Protein AF-0000000072274041 (afdb_homodimer)

Nearest PDB structures (foldseek):
  2fi9-assembly1_A  TM=9.476E-01  e=1.288E-12  Bartonella henselae str. Houston-1
  3cpk-assembly1_A  TM=9.064E-01  e=7.374E-12  Bordetella parapertussis 12822
  2fvt-assembly1_A  TM=8.202E-01  e=1.319E-11  Rhodopseudomonas palustris
  2k2e-assembly1_A  TM=8.841E-01  e=5.253E-10  Bordetella pertussis Tohama I
  2gm2-assembly1_A  TM=7.926E-01  e=4.616E-10  Xanthomonas campestris pv. campestris str. ATCC 33913

Structure (mmCIF, N/CA/C/O backbone):
data_AF-0000000072274041-model_v1
#
loop_
_entity.id
_entity.type
_entity.pdbx_description
1 polymer 'Mth938-like domain-containing protein'
#
loop_
_atom_site.group_PDB
_atom_site.id
_atom_site.type_symbol
_atom_site.label_atom_id
_atom_site.label_alt_id
_atom_site.label_comp_id
_atom_site.label_asym_id
_atom_site.label_entity_id
_atom_site.label_seq_id
_atom_site.pdbx_PDB_ins_code
_atom_site.Cartn_x
_atom_site.Cartn_y
_atom_site.Cartn_z
_atom_site.occupancy
_atom_site.B_iso_or_equiv
_atom_site.auth_seq_id
_atom_site.auth_comp_id
_atom_site.auth_asym_id
_atom_site.auth_atom_id
_atom_site.pdbx_PDB_model_num
ATOM 1 N N . MET A 1 1 ? -3.053 19.672 -16.266 1 18.44 1 MET A N 1
ATOM 2 C CA . MET A 1 1 ? -1.996 18.734 -16.594 1 18.44 1 MET A CA 1
ATOM 3 C C . MET A 1 1 ? -2.258 17.375 -15.953 1 18.44 1 MET A C 1
ATOM 5 O O . MET A 1 1 ? -2.576 17.297 -14.766 1 18.44 1 MET A O 1
ATOM 9 N N . GLU A 1 2 ? -2.857 16.406 -16.641 1 23.77 2 GLU A N 1
ATOM 10 C CA . GLU A 1 2 ? -3.162 15.055 -16.219 1 23.77 2 GLU A CA 1
ATOM 11 C C . GLU A 1 2 ? -1.919 14.352 -15.68 1 23.77 2 GLU A C 1
ATOM 13 O O . GLU A 1 2 ? -0.897 14.273 -16.359 1 23.77 2 GLU A O 1
ATOM 18 N N . LEU A 1 3 ? -1.635 14.656 -14.484 1 26.02 3 LEU A N 1
ATOM 19 C CA . LEU A 1 3 ? -0.424 14.062 -13.93 1 26.02 3 LEU A CA 1
ATOM 20 C C . LEU A 1 3 ? -0.32 12.594 -14.305 1 26.02 3 LEU A C 1
ATOM 22 O O . LEU A 1 3 ? -1.107 11.766 -13.836 1 26.02 3 LEU A O 1
ATOM 26 N N . LYS A 1 4 ? -0.032 12.398 -15.555 1 32.31 4 LYS A N 1
ATOM 27 C CA . LYS A 1 4 ? 0.344 11.078 -16.062 1 32.31 4 LYS A CA 1
ATOM 28 C C . LYS A 1 4 ? 1.562 10.531 -15.328 1 32.31 4 LYS A C 1
ATOM 30 O O . LYS A 1 4 ? 2.605 11.188 -15.273 1 32.31 4 LYS A O 1
ATOM 35 N N . MET A 1 5 ? 1.352 9.922 -14.133 1 31.52 5 MET A N 1
ATOM 36 C CA . MET A 1 5 ? 2.453 9.188 -13.508 1 31.52 5 MET A CA 1
ATOM 37 C C . MET A 1 5 ? 3.357 8.562 -14.562 1 31.52 5 MET A C 1
ATOM 39 O O . MET A 1 5 ? 2.914 7.719 -15.352 1 31.52 5 MET A O 1
ATOM 43 N N . GLU A 1 6 ? 4.16 9.391 -15.164 1 35.16 6 GLU A N 1
ATOM 44 C CA . GLU A 1 6 ? 5.137 8.82 -16.094 1 35.16 6 GLU A CA 1
ATOM 45 C C . GLU A 1 6 ? 5.867 7.633 -15.461 1 35.16 6 GLU A C 1
ATOM 47 O O . GLU A 1 6 ? 6.633 7.805 -14.516 1 35.16 6 GLU A O 1
ATOM 52 N N . ILE A 1 7 ? 5.203 6.637 -15.156 1 42.53 7 ILE A N 1
ATOM 53 C CA . ILE A 1 7 ? 5.938 5.434 -14.781 1 42.53 7 ILE A CA 1
ATOM 54 C C . ILE A 1 7 ? 7.094 5.207 -15.75 1 42.53 7 ILE A C 1
ATOM 56 O O . ILE A 1 7 ? 6.895 5.199 -16.969 1 42.53 7 ILE A O 1
ATOM 60 N N . PRO A 1 8 ? 8.281 5.469 -15.461 1 45.56 8 PRO A N 1
ATOM 61 C CA . PRO A 1 8 ? 9.312 5.094 -16.438 1 45.56 8 PRO A CA 1
ATOM 62 C C . PRO A 1 8 ? 8.883 3.924 -17.312 1 45.56 8 PRO A C 1
ATOM 64 O O . PRO A 1 8 ? 8.078 3.088 -16.891 1 45.56 8 PRO A O 1
ATOM 67 N N . ALA A 1 9 ? 9.109 3.889 -18.625 1 45.66 9 ALA A N 1
ATOM 68 C CA . ALA A 1 9 ? 8.828 2.967 -19.719 1 45.66 9 ALA A CA 1
ATOM 69 C C . ALA A 1 9 ? 8.852 1.52 -19.234 1 45.66 9 ALA A C 1
ATOM 71 O O . ALA A 1 9 ? 8.062 0.691 -19.688 1 45.66 9 ALA A O 1
ATOM 72 N N . SER A 1 10 ? 9.789 0.937 -18.297 1 59.94 10 SER A N 1
ATOM 73 C CA . SER A 1 10 ? 10.078 -0.492 -18.328 1 59.94 10 SER A CA 1
ATOM 74 C C . SER A 1 10 ? 9.375 -1.227 -17.188 1 59.94 10 SER A C 1
ATOM 76 O O . SER A 1 10 ? 9.234 -2.451 -17.234 1 59.94 10 SER A O 1
ATOM 78 N N . ARG A 1 11 ? 8.641 -0.453 -16.125 1 81.31 11 ARG A N 1
ATOM 79 C CA . ARG A 1 11 ? 8.086 -1.312 -15.094 1 81.31 11 ARG A CA 1
ATOM 80 C C . ARG A 1 11 ? 6.578 -1.476 -15.266 1 81.31 11 ARG A C 1
ATOM 82 O O . ARG A 1 11 ? 5.891 -0.541 -15.68 1 81.31 11 ARG A O 1
ATOM 89 N N . ARG A 1 12 ? 6.055 -2.58 -14.977 1 88.06 12 ARG A N 1
ATOM 90 C CA . ARG A 1 12 ? 4.648 -2.918 -15.156 1 88.06 12 ARG A CA 1
ATOM 91 C C . ARG A 1 12 ? 3.799 -2.322 -14.031 1 88.06 12 ARG A C 1
ATOM 93 O O . ARG A 1 12 ? 4.082 -2.539 -12.852 1 88.06 12 ARG A O 1
ATOM 100 N N . VAL A 1 13 ? 2.775 -1.509 -14.344 1 94.5 13 VAL A N 1
ATOM 101 C CA . VAL A 1 13 ? 1.857 -0.894 -13.391 1 94.5 13 VAL A CA 1
ATOM 102 C C . VAL A 1 13 ? 0.435 -1.379 -13.656 1 94.5 13 VAL A C 1
ATOM 104 O O . VAL A 1 13 ? 0.066 -1.642 -14.805 1 94.5 13 VAL A O 1
ATOM 107 N N . VAL A 1 14 ? -0.292 -1.568 -12.641 1 97.81 14 VAL A N 1
ATOM 108 C CA . VAL A 1 14 ? -1.702 -1.919 -12.781 1 97.81 14 VAL A CA 1
ATOM 109 C C . VAL A 1 14 ? -2.537 -0.651 -12.953 1 97.81 14 VAL A C 1
ATOM 111 O O . VAL A 1 14 ? -2.693 0.128 -12.008 1 97.81 14 VAL A O 1
ATOM 114 N N . GLU A 1 15 ? -3.158 -0.519 -14.078 1 96 15 GLU A N 1
ATOM 115 C CA . GLU A 1 15 ? -3.84 0.726 -14.414 1 96 15 GLU A CA 1
ATOM 116 C C . GLU A 1 15 ? -5.32 0.658 -14.062 1 96 15 GLU A C 1
ATOM 118 O O . GLU A 1 15 ? -5.953 1.687 -13.805 1 96 15 GLU A O 1
ATOM 123 N N . ALA A 1 16 ? -5.828 -0.575 -14.164 1 96.25 16 ALA A N 1
ATOM 124 C CA . ALA A 1 16 ? -7.254 -0.775 -13.914 1 96.25 16 ALA A CA 1
ATOM 125 C C . ALA A 1 16 ? -7.535 -2.201 -13.453 1 96.25 16 ALA A C 1
ATOM 127 O O . ALA A 1 16 ? -6.746 -3.111 -13.711 1 96.25 16 ALA A O 1
ATOM 128 N N . TYR A 1 17 ? -8.633 -2.34 -12.797 1 97.62 17 TYR A N 1
ATOM 129 C CA . 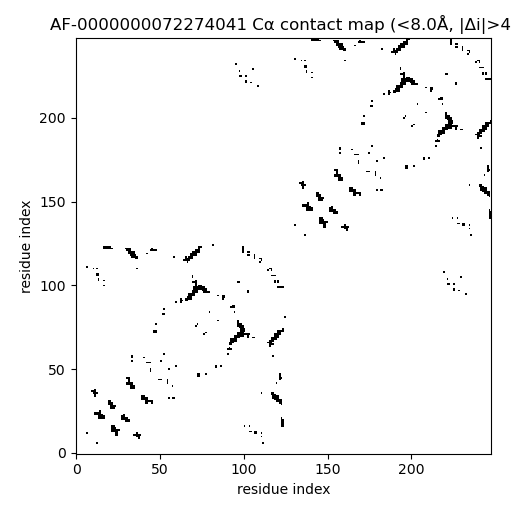TYR A 1 17 ? -9.117 -3.65 -12.383 1 97.62 17 TYR A CA 1
ATOM 130 C C . TYR A 1 17 ? -10.641 -3.691 -12.398 1 97.62 17 TYR A C 1
ATOM 132 O O . TYR A 1 17 ? -11.305 -2.654 -12.289 1 97.62 17 TYR A O 1
ATOM 140 N N . GLY A 1 18 ? -11.133 -4.867 -12.453 1 96.69 18 GLY A N 1
ATOM 141 C CA . GLY A 1 18 ? -12.57 -5.066 -12.555 1 96.69 18 GLY A CA 1
ATOM 142 C C . GLY A 1 18 ? -12.977 -5.844 -13.789 1 96.69 18 GLY A C 1
ATOM 143 O O . GLY A 1 18 ? -12.133 -6.219 -14.602 1 96.69 18 GLY A O 1
ATOM 144 N N . ASP A 1 19 ? -14.234 -6.164 -13.812 1 96.81 19 ASP A N 1
ATOM 145 C CA . ASP A 1 19 ? -14.781 -6.91 -14.945 1 96.81 19 ASP A CA 1
ATOM 146 C C . ASP A 1 19 ? -13.992 -8.188 -15.195 1 96.81 19 ASP A C 1
ATOM 148 O O . ASP A 1 19 ? -13.664 -8.508 -16.344 1 96.81 19 ASP A O 1
ATOM 152 N N . GLY A 1 20 ? -13.516 -8.766 -14.203 1 97.94 20 GLY A N 1
ATOM 153 C CA . GLY A 1 20 ? -12.898 -10.086 -14.258 1 97.94 20 GLY A CA 1
ATOM 154 C C . GLY A 1 20 ? -11.414 -10.039 -14.586 1 97.94 20 GLY A C 1
ATOM 155 O O . GLY A 1 20 ? -10.812 -11.062 -14.906 1 97.94 20 GLY A O 1
ATOM 156 N N . GLY A 1 21 ? -10.875 -8.766 -14.516 1 98.25 21 GLY A N 1
ATOM 157 C CA . GLY A 1 21 ? -9.469 -8.742 -14.883 1 98.25 21 GLY A CA 1
ATOM 158 C C . GLY A 1 21 ? -8.781 -7.43 -14.539 1 98.25 21 GLY A C 1
ATOM 159 O O . GLY A 1 21 ? -9.195 -6.738 -13.602 1 98.25 21 GLY A O 1
ATOM 160 N N . PHE A 1 22 ? -7.641 -7.258 -15.289 1 98.62 22 PHE A N 1
ATOM 161 C CA . PHE A 1 22 ? -6.758 -6.129 -15.031 1 98.62 22 PHE A CA 1
ATOM 162 C C . PHE A 1 22 ? -6.215 -5.551 -16.328 1 98.62 22 PHE A C 1
ATOM 164 O O . PHE A 1 22 ? -6.109 -6.258 -17.328 1 98.62 22 PHE A O 1
ATOM 171 N N . ARG A 1 23 ? -5.902 -4.32 -16.266 1 98.25 23 ARG A N 1
ATOM 172 C CA . ARG A 1 23 ? -5.066 -3.691 -17.281 1 98.25 23 ARG A CA 1
ATOM 173 C C . ARG A 1 23 ? -3.68 -3.377 -16.734 1 98.25 23 ARG A C 1
ATOM 175 O O . ARG A 1 23 ? -3.545 -2.605 -15.781 1 98.25 23 ARG A O 1
ATOM 182 N N . VAL A 1 24 ? -2.723 -4.008 -17.344 1 97.75 24 VAL A N 1
ATOM 183 C CA . VAL A 1 24 ? -1.343 -3.836 -16.891 1 97.75 24 VAL A CA 1
ATOM 184 C C . VAL A 1 24 ? -0.503 -3.254 -18.031 1 97.75 24 VAL A C 1
ATOM 186 O O . VAL A 1 24 ? -0.31 -3.902 -19.062 1 97.75 24 VAL A O 1
ATOM 189 N N . SER A 1 25 ? -0.104 -2.037 -17.75 1 95.19 25 SER A N 1
ATOM 190 C CA . SER A 1 25 ? 0.725 -1.339 -18.734 1 95.19 25 SER A CA 1
ATOM 191 C C . SER A 1 25 ? 0.088 -1.364 -20.125 1 95.19 25 SER A C 1
ATOM 193 O O . SER A 1 25 ? 0.74 -1.723 -21.094 1 95.19 25 SER A O 1
ATOM 195 N N . GLY A 1 26 ? -1.186 -1.153 -20.062 1 94 26 GLY A N 1
ATOM 196 C CA . GLY A 1 26 ? -1.921 -0.955 -21.297 1 94 26 GLY A CA 1
ATOM 197 C C . GLY A 1 26 ? -2.541 -2.23 -21.828 1 94 26 GLY A C 1
ATOM 198 O O . GLY A 1 26 ? -3.354 -2.191 -22.75 1 94 26 GLY A O 1
ATOM 199 N N . GLU A 1 27 ? -2.166 -3.336 -21.312 1 96 27 GLU A N 1
ATOM 200 C CA . GLU A 1 27 ? -2.646 -4.621 -21.812 1 96 27 GLU A CA 1
ATOM 201 C C . GLU A 1 27 ? -3.715 -5.203 -20.891 1 96 27 GLU A C 1
ATOM 203 O O . GLU A 1 27 ? -3.521 -5.27 -19.672 1 96 27 GLU A O 1
ATOM 208 N N . ARG A 1 28 ? -4.75 -5.648 -21.5 1 97.38 28 ARG A N 1
ATOM 209 C CA . ARG A 1 28 ? -5.832 -6.266 -20.734 1 97.38 28 ARG A CA 1
ATOM 210 C C . ARG A 1 28 ? -5.531 -7.734 -20.453 1 97.38 28 ARG A C 1
ATOM 212 O O . ARG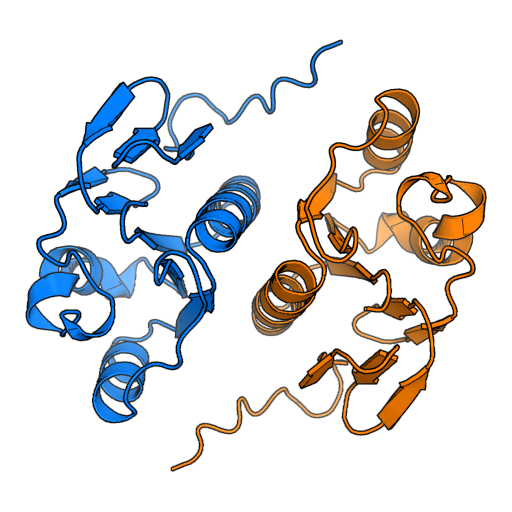 A 1 28 ? -5.082 -8.469 -21.328 1 97.38 28 ARG A O 1
ATOM 219 N N . HIS A 1 29 ? -5.688 -8.164 -19.266 1 98.19 29 HIS A N 1
ATOM 220 C CA . HIS A 1 29 ? -5.551 -9.547 -18.828 1 98.19 29 HIS A CA 1
ATOM 221 C C . HIS A 1 29 ? -6.812 -10.023 -18.109 1 98.19 29 HIS A C 1
ATOM 223 O O . HIS A 1 29 ? -7.293 -9.359 -17.188 1 98.19 29 HIS A O 1
ATOM 229 N N . LEU A 1 30 ? -7.312 -11.094 -18.516 1 98.12 30 LEU A N 1
ATOM 230 C CA . LEU A 1 30 ? -8.469 -11.664 -17.844 1 98.12 30 LEU A CA 1
ATOM 231 C C . LEU A 1 30 ? -8.031 -12.664 -16.766 1 98.12 30 LEU A C 1
ATOM 233 O O . LEU A 1 30 ? -7.023 -13.359 -16.938 1 98.12 30 LEU A O 1
ATOM 237 N N . GLY A 1 31 ? -8.844 -12.648 -15.703 1 98.44 31 GLY A N 1
ATOM 238 C CA . GLY A 1 31 ? -8.562 -13.594 -14.633 1 98.44 31 GLY A CA 1
ATOM 239 C C . GLY A 1 31 ? -7.566 -13.07 -13.617 1 98.44 31 GLY A C 1
ATOM 240 O O . GLY A 1 31 ? -7.148 -11.906 -13.688 1 98.44 31 GLY A O 1
ATOM 241 N N . SER A 1 32 ? -7.223 -13.867 -12.641 1 98.81 32 SER A N 1
ATOM 242 C CA . SER A 1 32 ? -6.281 -13.516 -11.586 1 98.81 32 SER A CA 1
ATOM 243 C C . SER A 1 32 ? -4.848 -13.5 -12.102 1 98.81 32 SER A C 1
ATOM 245 O O . SER A 1 32 ? -4.52 -14.195 -13.062 1 98.81 32 SER A O 1
ATOM 247 N N . LEU A 1 33 ? -3.971 -12.727 -11.438 1 98.75 33 LEU A N 1
ATOM 248 C CA . LEU A 1 33 ? -2.625 -12.531 -11.969 1 98.75 33 LEU A CA 1
ATOM 249 C C . LEU A 1 33 ? -1.593 -12.562 -10.844 1 98.75 33 LEU A C 1
ATOM 251 O O . LEU A 1 33 ? -1.891 -12.18 -9.711 1 98.75 33 LEU A O 1
ATOM 255 N N . LEU A 1 34 ? -0.456 -12.984 -11.164 1 98.56 34 LEU A N 1
ATOM 256 C CA . LEU A 1 34 ? 0.782 -12.641 -10.469 1 98.56 34 LEU A CA 1
ATOM 257 C C . LEU A 1 34 ? 1.541 -11.555 -11.227 1 98.56 34 LEU A C 1
ATOM 259 O O . LEU A 1 34 ? 1.79 -11.688 -12.422 1 98.56 34 LEU A O 1
ATOM 263 N N . VAL A 1 35 ? 1.863 -10.469 -10.578 1 98.31 35 VAL A N 1
ATOM 264 C CA . VAL A 1 35 ? 2.457 -9.312 -11.242 1 98.31 35 VAL A CA 1
ATOM 265 C C . VAL A 1 35 ? 3.807 -8.984 -10.609 1 98.31 35 VAL A C 1
ATOM 267 O O . VAL A 1 35 ? 3.916 -8.875 -9.391 1 98.31 35 VAL A O 1
ATOM 270 N N . THR A 1 36 ? 4.805 -8.906 -11.414 1 96.44 36 THR A N 1
ATOM 271 C CA . THR A 1 36 ? 6.109 -8.375 -11.039 1 96.44 36 THR A CA 1
ATOM 272 C C . THR A 1 36 ? 6.457 -7.152 -11.883 1 96.44 36 THR A C 1
ATOM 274 O O . THR A 1 36 ? 5.785 -6.863 -12.875 1 96.44 36 THR A O 1
ATOM 277 N N . PRO A 1 37 ? 7.461 -6.414 -11.422 1 93.38 37 PRO A N 1
ATOM 278 C CA . PRO A 1 37 ? 7.844 -5.258 -12.234 1 93.38 37 PRO A CA 1
ATOM 279 C C . PRO A 1 37 ? 8.211 -5.645 -13.664 1 93.38 37 PRO A C 1
ATOM 281 O O . PRO A 1 37 ? 8.062 -4.836 -14.586 1 93.38 37 PRO A O 1
ATOM 284 N N . GLU A 1 38 ? 8.562 -6.91 -13.891 1 92.75 38 GLU A N 1
ATOM 285 C CA . GLU A 1 38 ? 9.086 -7.305 -15.195 1 92.75 38 GLU A CA 1
ATOM 286 C C . GLU A 1 38 ? 8.102 -8.203 -15.938 1 92.75 38 GLU A C 1
ATOM 288 O O . GLU A 1 38 ? 8.133 -8.273 -17.172 1 92.75 38 GLU A O 1
ATOM 293 N N . ARG A 1 39 ? 7.273 -8.883 -15.195 1 94.44 39 ARG A N 1
ATOM 294 C CA . ARG A 1 39 ? 6.461 -9.914 -15.828 1 94.44 39 ARG A CA 1
ATOM 295 C C . ARG A 1 39 ? 5.078 -9.984 -15.195 1 94.44 39 ARG A C 1
ATOM 297 O O . ARG A 1 39 ? 4.891 -9.578 -14.047 1 94.44 39 ARG A O 1
ATOM 304 N N . VAL A 1 40 ? 4.168 -10.5 -15.992 1 97.56 40 VAL A N 1
ATOM 305 C CA . VAL A 1 40 ? 2.816 -10.836 -15.555 1 97.56 40 VAL A CA 1
ATOM 306 C C . VAL A 1 40 ? 2.541 -12.312 -15.828 1 97.56 40 VAL A C 1
ATOM 308 O O . VAL A 1 40 ? 2.824 -12.812 -16.922 1 97.56 40 VAL A O 1
ATOM 311 N N . PHE A 1 41 ? 2.027 -13.039 -14.852 1 97.38 41 PHE A N 1
ATOM 312 C CA . PHE A 1 41 ? 1.678 -14.445 -14.992 1 97.38 41 PHE A CA 1
ATOM 313 C C . PHE A 1 41 ? 0.198 -14.664 -14.703 1 97.38 41 PHE A C 1
ATOM 315 O O . PHE A 1 41 ? -0.36 -14.055 -13.789 1 97.38 41 PHE A O 1
ATOM 322 N N . PRO A 1 42 ? -0.408 -15.555 -15.516 1 97.94 42 PRO A N 1
ATOM 323 C CA . PRO A 1 42 ? -1.725 -16 -15.055 1 97.94 42 PRO A CA 1
ATOM 324 C C . PRO A 1 42 ? -1.665 -16.719 -13.711 1 97.94 42 PRO A C 1
ATOM 326 O O . PRO A 1 42 ? -0.7 -17.438 -13.438 1 97.94 42 PRO A O 1
ATOM 329 N N . TRP A 1 43 ? -2.635 -16.469 -12.938 1 98.44 43 TRP A N 1
ATOM 330 C CA . TRP A 1 43 ? -2.738 -17.141 -11.648 1 98.44 43 TRP A CA 1
ATOM 331 C C . TRP A 1 43 ? -3.959 -18.047 -11.602 1 98.44 43 TRP A C 1
ATOM 333 O O . TRP A 1 43 ? -5.059 -17.641 -11.984 1 98.44 43 TRP A O 1
ATOM 343 N N . VAL A 1 44 ? -3.811 -19.203 -11.109 1 97.44 44 VAL A N 1
ATOM 344 C CA . VAL A 1 44 ? -4.852 -20.219 -11.164 1 97.44 44 VAL A CA 1
ATOM 345 C C . VAL A 1 44 ? -5.918 -19.938 -10.109 1 97.44 44 VAL A C 1
ATOM 347 O O . VAL A 1 44 ? -7.074 -20.328 -10.258 1 97.44 44 VAL A O 1
ATOM 350 N N . ALA A 1 45 ? -5.602 -19.25 -9.039 1 97.5 45 ALA A N 1
ATOM 351 C CA . ALA A 1 45 ? -6.555 -19 -7.961 1 97.5 45 ALA A CA 1
ATOM 352 C C . ALA A 1 45 ? -7.629 -18 -8.398 1 97.5 45 ALA A C 1
ATOM 354 O O . ALA A 1 45 ? -7.32 -16.969 -9 1 97.5 45 ALA A O 1
ATOM 355 N N . THR A 1 46 ? -8.883 -18.344 -8.094 1 96.75 46 THR A N 1
ATOM 356 C CA . THR A 1 46 ? -9.992 -17.438 -8.352 1 96.75 46 THR A CA 1
ATOM 357 C C . THR A 1 46 ? -10.547 -16.875 -7.047 1 96.75 46 THR A C 1
ATOM 359 O O . THR A 1 46 ? -11.289 -15.891 -7.051 1 96.75 46 THR A O 1
ATOM 362 N N . ARG A 1 47 ? -10.211 -17.578 -5.988 1 96.38 47 ARG A N 1
ATOM 363 C CA . ARG A 1 47 ? -10.539 -17.172 -4.625 1 96.38 47 ARG A CA 1
ATOM 364 C C . ARG A 1 47 ? -9.305 -17.25 -3.727 1 96.38 47 ARG A C 1
ATOM 366 O O . ARG A 1 47 ? -8.398 -18.047 -3.965 1 96.38 47 ARG A O 1
ATOM 373 N N . ILE A 1 48 ? -9.281 -16.484 -2.752 1 95.5 48 ILE A N 1
ATOM 374 C CA . ILE A 1 48 ? -8.094 -16.375 -1.917 1 95.5 48 ILE A CA 1
ATOM 375 C C . ILE A 1 48 ? -7.84 -17.688 -1.185 1 95.5 48 ILE A C 1
ATOM 377 O O . ILE A 1 48 ? -6.691 -18.031 -0.892 1 95.5 48 ILE A O 1
ATOM 381 N N . ASP A 1 49 ? -8.938 -18.406 -0.892 1 94.62 49 ASP A N 1
ATOM 382 C CA . ASP A 1 49 ? -8.766 -19.656 -0.15 1 94.62 49 ASP A CA 1
ATOM 383 C C . ASP A 1 49 ? -8.133 -20.734 -1.025 1 94.62 49 ASP A C 1
ATOM 385 O O . ASP A 1 49 ? -7.766 -21.797 -0.533 1 94.62 49 ASP A O 1
ATOM 389 N N . GLU A 1 50 ? -7.926 -20.516 -2.324 1 95.75 50 GLU A N 1
ATOM 390 C CA . GLU A 1 50 ? -7.27 -21.438 -3.254 1 95.75 50 GLU A CA 1
ATOM 391 C C . GLU A 1 50 ? -5.762 -21.203 -3.281 1 95.75 50 GLU A C 1
ATOM 393 O O . GLU A 1 50 ? -5.012 -22 -3.85 1 95.75 50 GLU A O 1
ATOM 398 N N . MET A 1 51 ? -5.359 -20.125 -2.734 1 95.5 51 MET A N 1
ATOM 399 C CA . MET A 1 51 ? -3.941 -19.766 -2.74 1 95.5 51 MET A CA 1
ATOM 400 C C . MET A 1 51 ? -3.133 -20.766 -1.919 1 95.5 51 MET A C 1
ATOM 402 O O . MET A 1 51 ? -3.512 -21.109 -0.796 1 95.5 51 MET A O 1
ATOM 406 N N . ASP A 1 52 ? -2.141 -21.266 -2.475 1 95.5 52 ASP A N 1
ATOM 407 C CA . ASP A 1 52 ? -1.151 -22.109 -1.806 1 95.5 52 ASP A CA 1
ATOM 408 C C . ASP A 1 52 ? 0.241 -21.891 -2.391 1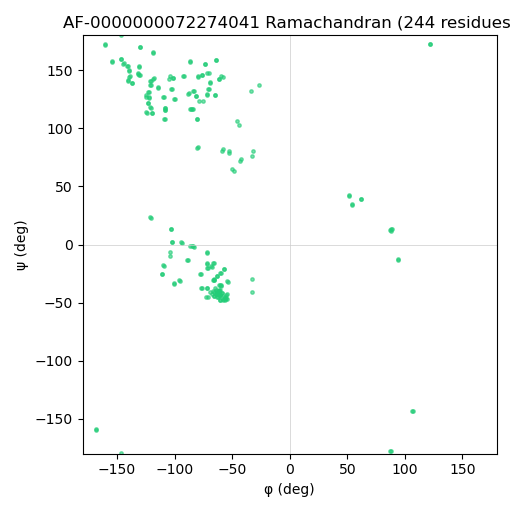 95.5 52 ASP A C 1
ATOM 410 O O . ASP A 1 52 ? 0.416 -21.094 -3.307 1 95.5 52 ASP A O 1
ATOM 414 N N . LEU A 1 53 ? 1.188 -22.609 -1.847 1 95.38 53 LEU A N 1
ATOM 415 C CA . LEU A 1 53 ? 2.564 -22.406 -2.285 1 95.38 53 LEU A CA 1
ATOM 416 C C . LEU A 1 53 ? 2.732 -22.781 -3.752 1 95.38 53 LEU A C 1
ATOM 418 O O . LEU A 1 53 ? 3.467 -22.125 -4.488 1 95.38 53 LEU A O 1
ATOM 422 N N . ALA A 1 54 ? 2.072 -23.828 -4.117 1 96.44 54 ALA A N 1
ATOM 423 C CA . ALA A 1 54 ? 2.166 -24.266 -5.508 1 96.44 54 ALA A CA 1
ATOM 424 C C . ALA A 1 54 ? 1.641 -23.203 -6.457 1 96.44 54 ALA A C 1
ATOM 426 O O . ALA A 1 54 ? 2.234 -22.938 -7.512 1 96.44 54 ALA A O 1
ATOM 427 N N . SER A 1 55 ? 0.594 -22.547 -6.121 1 96.88 55 SER A N 1
ATOM 428 C CA . SER A 1 55 ? -0.006 -21.531 -6.973 1 96.88 55 SER A CA 1
ATOM 429 C C . SER A 1 55 ? 0.859 -20.281 -7.027 1 96.88 55 SER A C 1
ATOM 431 O O . SER A 1 55 ? 0.697 -19.438 -7.918 1 96.88 55 SER A O 1
ATOM 433 N N . LEU A 1 56 ? 1.802 -20.141 -6.078 1 97 56 LEU A N 1
ATOM 434 C CA . LEU A 1 56 ? 2.672 -18.969 -6.008 1 97 56 LEU A CA 1
ATOM 435 C C . LEU A 1 56 ? 4.062 -19.297 -6.539 1 97 56 LEU A C 1
ATOM 437 O O . LEU A 1 56 ? 4.988 -18.5 -6.398 1 97 56 LEU A O 1
ATOM 441 N N . ALA A 1 57 ? 4.199 -20.375 -7.184 1 96.56 57 ALA A N 1
ATOM 442 C CA . ALA A 1 57 ? 5.492 -20.906 -7.598 1 96.56 57 ALA A CA 1
ATOM 443 C C . ALA A 1 57 ? 6.277 -19.891 -8.406 1 96.56 57 ALA A C 1
ATOM 445 O O . ALA A 1 57 ? 7.477 -19.703 -8.195 1 96.56 57 ALA A O 1
ATOM 446 N N . PRO A 1 58 ? 5.676 -19.172 -9.336 1 96.62 58 PRO A N 1
ATOM 447 C CA . PRO A 1 58 ? 6.441 -18.188 -10.109 1 96.62 58 PRO A CA 1
ATOM 448 C C . PRO A 1 58 ? 7.062 -17.094 -9.234 1 96.62 58 PRO A C 1
ATOM 450 O O . PRO A 1 58 ? 8.172 -16.625 -9.516 1 96.62 58 PRO A O 1
ATOM 453 N N . LEU A 1 59 ? 6.414 -16.688 -8.188 1 96.94 59 LEU A N 1
ATOM 454 C CA . LEU A 1 59 ? 6.953 -15.672 -7.289 1 96.94 59 LEU A CA 1
ATOM 455 C C . LEU A 1 59 ? 8.016 -16.266 -6.375 1 96.94 59 LEU A C 1
ATOM 457 O O . LEU A 1 59 ? 9.031 -15.625 -6.098 1 96.94 59 LEU A O 1
ATOM 461 N N . LEU A 1 60 ? 7.754 -17.484 -5.984 1 96.44 60 LEU A N 1
ATOM 462 C CA . LEU A 1 60 ? 8.711 -18.156 -5.105 1 96.44 60 LEU A CA 1
ATOM 463 C C . LEU A 1 60 ? 10.031 -18.406 -5.828 1 96.44 60 LEU A C 1
ATOM 465 O O . LEU A 1 60 ? 11.102 -18.359 -5.215 1 96.44 60 LEU A O 1
ATOM 469 N N . ALA A 1 61 ? 9.945 -18.578 -7.113 1 96.44 61 ALA A N 1
ATOM 470 C CA . ALA A 1 61 ? 11.141 -18.797 -7.934 1 96.44 61 ALA A CA 1
ATOM 471 C C . ALA A 1 61 ? 12.023 -17.562 -7.965 1 96.44 61 ALA A C 1
ATOM 473 O O . ALA A 1 61 ? 13.219 -17.641 -8.258 1 96.44 61 ALA A O 1
ATOM 474 N N . MET A 1 62 ? 11.492 -16.422 -7.578 1 95.94 62 MET A N 1
ATOM 475 C CA . MET A 1 62 ? 12.242 -15.164 -7.582 1 95.94 62 MET A CA 1
ATOM 476 C C . MET A 1 62 ? 12.312 -14.57 -6.18 1 95.94 62 MET A C 1
ATOM 478 O O . MET A 1 62 ? 12.406 -13.352 -6.027 1 95.94 62 MET A O 1
ATOM 482 N N . ALA A 1 63 ? 12.156 -15.375 -5.238 1 95.75 63 ALA A N 1
ATOM 483 C CA . ALA A 1 63 ? 12.055 -14.93 -3.852 1 95.75 63 ALA A CA 1
ATOM 484 C C . ALA A 1 63 ? 13.25 -14.055 -3.469 1 95.75 63 ALA A C 1
ATOM 486 O O . ALA A 1 63 ? 13.109 -13.094 -2.709 1 95.75 63 ALA A O 1
ATOM 487 N N . GLU A 1 64 ? 14.406 -14.305 -4.023 1 95.25 64 GLU A N 1
ATOM 488 C CA . GLU A 1 64 ? 15.625 -13.57 -3.682 1 95.25 64 GLU A CA 1
ATOM 489 C C . GLU A 1 64 ? 15.547 -12.117 -4.148 1 95.25 64 GLU A C 1
ATOM 491 O O . GLU A 1 64 ? 16.281 -11.258 -3.652 1 95.25 64 GLU A O 1
ATOM 496 N N . ASP A 1 65 ? 14.664 -11.883 -5.055 1 95.94 65 ASP A N 1
ATOM 497 C CA . ASP A 1 65 ? 14.547 -10.547 -5.629 1 95.94 65 ASP A CA 1
ATOM 498 C C . ASP A 1 65 ? 13.359 -9.797 -5.031 1 95.94 65 ASP A C 1
ATOM 500 O O . ASP A 1 65 ? 13.062 -8.672 -5.43 1 95.94 65 ASP A O 1
ATOM 504 N N . LEU A 1 66 ? 12.664 -10.414 -4.082 1 96 66 LEU A N 1
ATOM 505 C CA . LEU A 1 66 ? 11.445 -9.836 -3.535 1 96 66 LEU A CA 1
ATOM 506 C C . LEU A 1 66 ? 11.57 -9.625 -2.029 1 96 66 LEU A C 1
ATOM 508 O O . LEU A 1 66 ? 12.141 -10.461 -1.326 1 96 66 LEU A O 1
ATOM 512 N N . ASP A 1 67 ? 11.117 -8.539 -1.614 1 94.69 67 ASP A N 1
ATOM 513 C CA . ASP A 1 67 ? 10.961 -8.32 -0.179 1 94.69 67 ASP A CA 1
ATOM 514 C C . ASP A 1 67 ? 9.516 -8.508 0.254 1 94.69 67 ASP A C 1
ATOM 516 O O . ASP A 1 67 ? 9.242 -9.023 1.341 1 94.69 67 ASP A O 1
ATOM 520 N N . ILE A 1 68 ? 8.57 -8.141 -0.64 1 95.94 68 ILE A N 1
ATOM 521 C CA . ILE A 1 68 ? 7.164 -8.102 -0.261 1 95.94 68 ILE A CA 1
ATOM 522 C C . ILE A 1 68 ? 6.305 -8.625 -1.409 1 95.94 68 ILE A C 1
ATOM 524 O O . ILE A 1 68 ? 6.586 -8.344 -2.578 1 95.94 68 ILE A O 1
ATOM 528 N N . VAL A 1 69 ? 5.297 -9.359 -1.073 1 97.62 69 VAL A N 1
ATOM 529 C CA . VAL A 1 69 ? 4.234 -9.727 -2.006 1 97.62 69 VAL A CA 1
ATOM 530 C C . VAL A 1 69 ? 2.893 -9.219 -1.484 1 97.62 69 VAL A C 1
ATOM 532 O O . VAL A 1 69 ? 2.473 -9.586 -0.383 1 97.62 69 VAL A O 1
ATOM 535 N N . LEU A 1 70 ? 2.279 -8.336 -2.252 1 97.69 70 LEU A N 1
ATOM 536 C CA . LEU A 1 70 ? 0.923 -7.887 -1.948 1 97.69 70 LEU A CA 1
ATOM 537 C C . LEU A 1 70 ? -0.106 -8.898 -2.443 1 97.69 70 LEU A C 1
ATOM 539 O O . LEU A 1 70 ? -0.058 -9.32 -3.602 1 97.69 70 LEU A O 1
ATOM 543 N N . ILE A 1 71 ? -0.978 -9.289 -1.584 1 97.94 71 ILE A N 1
ATOM 544 C CA . ILE A 1 71 ? -2.014 -10.258 -1.933 1 97.94 71 ILE A CA 1
ATOM 545 C C . ILE A 1 71 ? -3.371 -9.555 -1.99 1 97.94 71 ILE A C 1
ATOM 547 O O . ILE A 1 71 ? -3.902 -9.133 -0.961 1 97.94 71 ILE A O 1
ATOM 551 N N . GLY A 1 72 ? -3.875 -9.383 -3.203 1 98.12 72 GLY A N 1
ATOM 552 C CA . GLY A 1 72 ? -5.234 -8.914 -3.416 1 98.12 72 GLY A CA 1
ATOM 553 C C . GLY A 1 72 ? -6.273 -10.008 -3.266 1 98.12 72 GLY A C 1
ATOM 554 O O . GLY A 1 72 ? -6.492 -10.797 -4.191 1 98.12 72 GLY A O 1
ATOM 555 N N . CYS A 1 73 ? -7.031 -10.039 -2.291 1 97.81 73 CYS A N 1
ATOM 556 C CA . CYS A 1 73 ? -7.836 -11.18 -1.849 1 97.81 73 CYS A CA 1
ATOM 557 C C . CYS A 1 73 ? -9.172 -11.211 -2.578 1 97.81 73 CYS A C 1
ATOM 559 O O . CYS A 1 73 ? -9.953 -12.148 -2.396 1 97.81 73 CYS A O 1
ATOM 561 N N . GLY A 1 74 ? -9.406 -10.281 -3.396 1 97.06 74 GLY A N 1
ATOM 562 C CA . GLY A 1 74 ? -10.734 -10.07 -3.951 1 97.06 74 GLY A CA 1
ATOM 563 C C . GLY A 1 74 ? -11.43 -8.852 -3.369 1 97.06 74 GLY A C 1
ATOM 564 O O . GLY A 1 74 ? -10.797 -7.816 -3.145 1 97.06 74 GLY A O 1
ATOM 565 N N . PRO A 1 75 ? -12.773 -8.953 -3.178 1 94.75 75 PRO A N 1
ATOM 566 C CA . PRO A 1 75 ? -13.531 -7.77 -2.752 1 94.75 75 PRO A CA 1
ATOM 567 C C . PRO A 1 75 ? -13.25 -7.379 -1.304 1 94.75 75 PRO A C 1
ATOM 569 O O . PRO A 1 75 ? -13.531 -6.25 -0.9 1 94.75 75 PRO A O 1
ATOM 572 N N . ARG A 1 76 ? -12.742 -8.367 -0.562 1 92.12 76 ARG A N 1
ATOM 573 C CA . ARG A 1 76 ? -12.5 -8.133 0.859 1 92.12 76 ARG A CA 1
ATOM 574 C C . ARG A 1 76 ? -11.18 -8.742 1.305 1 92.12 76 ARG A C 1
ATOM 576 O O . ARG A 1 76 ? -10.828 -9.852 0.888 1 92.12 76 ARG A O 1
ATOM 583 N N . MET A 1 77 ? -10.562 -8.086 2.186 1 92.94 77 MET A N 1
ATOM 584 C CA . MET A 1 77 ? -9.312 -8.586 2.746 1 92.94 77 MET A CA 1
ATOM 585 C C . MET A 1 77 ? -9.555 -9.812 3.621 1 92.94 77 MET A C 1
ATOM 587 O O . MET A 1 77 ? -10.531 -9.859 4.371 1 92.94 77 MET A O 1
ATOM 591 N N . THR A 1 78 ? -8.719 -10.734 3.516 1 92.31 78 THR A N 1
ATOM 592 C CA . THR A 1 78 ? -8.711 -11.93 4.359 1 92.31 78 THR A CA 1
ATOM 593 C C . THR A 1 78 ? -7.309 -12.203 4.895 1 92.31 78 THR A C 1
ATOM 595 O O . THR A 1 78 ? -6.312 -11.883 4.238 1 92.31 78 THR A O 1
ATOM 598 N N . LEU A 1 79 ? -7.277 -12.727 6.082 1 90.88 79 LEU A N 1
ATOM 599 C CA . LEU A 1 79 ? -5.98 -13.117 6.625 1 90.88 79 LEU A CA 1
ATOM 600 C C . LEU A 1 79 ? -5.496 -14.422 5.988 1 90.88 79 LEU A C 1
ATOM 602 O O . LEU A 1 79 ? -6.301 -15.312 5.707 1 90.88 79 LEU A O 1
ATOM 606 N N . LEU A 1 80 ? -4.23 -14.484 5.836 1 93 80 LEU A N 1
ATOM 607 C CA . LEU A 1 80 ? -3.645 -15.711 5.305 1 93 80 LEU A CA 1
ATOM 608 C C . LEU A 1 80 ? -3.533 -16.781 6.391 1 93 80 LEU A C 1
ATOM 610 O O . LEU A 1 80 ? -3.205 -16.469 7.539 1 93 80 LEU A O 1
ATOM 614 N N . PRO A 1 81 ? -3.74 -18.109 5.941 1 91.44 81 PRO A N 1
ATOM 615 C CA . PRO A 1 81 ? -3.469 -19.156 6.914 1 91.44 81 PRO A CA 1
ATOM 616 C C . PRO A 1 81 ? -2.025 -19.141 7.418 1 91.44 81 PRO A C 1
ATOM 618 O O . PRO A 1 81 ? -1.104 -18.859 6.648 1 91.44 81 PRO A O 1
ATOM 621 N N . ARG A 1 82 ? -1.865 -19.469 8.641 1 93.12 82 ARG A N 1
ATOM 622 C CA . ARG A 1 82 ? -0.575 -19.375 9.312 1 93.12 82 ARG A CA 1
ATOM 623 C C . ARG A 1 82 ? 0.498 -20.156 8.562 1 93.12 82 ARG A C 1
ATOM 625 O O . ARG A 1 82 ? 1.59 -19.641 8.32 1 93.12 82 ARG A O 1
ATOM 632 N N . PRO A 1 83 ? 0.234 -21.375 8.148 1 93 83 PRO A N 1
ATOM 633 C CA . PRO A 1 83 ? 1.276 -22.125 7.445 1 93 83 PRO A CA 1
ATOM 634 C C . PRO A 1 83 ? 1.741 -21.438 6.164 1 93 83 PRO A C 1
ATOM 636 O O . PRO A 1 83 ? 2.928 -21.484 5.832 1 93 83 PRO A O 1
ATOM 639 N N . LEU A 1 84 ? 0.821 -20.812 5.52 1 94.12 84 LEU A N 1
ATOM 640 C CA . LEU A 1 84 ? 1.166 -20.141 4.281 1 94.12 84 LEU A CA 1
ATOM 641 C C . LEU A 1 84 ? 1.988 -18.875 4.562 1 94.12 84 LEU A C 1
ATOM 643 O O . LEU A 1 84 ? 2.994 -18.625 3.896 1 94.12 84 LEU A O 1
ATOM 647 N N . ARG A 1 85 ? 1.571 -18.141 5.48 1 94.81 85 ARG A N 1
ATOM 648 C CA . ARG A 1 85 ? 2.307 -16.953 5.898 1 94.81 85 ARG A CA 1
ATOM 649 C C . ARG A 1 85 ? 3.732 -17.312 6.312 1 94.81 85 ARG A C 1
ATOM 651 O O . ARG A 1 85 ? 4.688 -16.641 5.906 1 94.81 85 ARG A O 1
ATOM 658 N N . GLU A 1 86 ? 3.855 -18.344 7.074 1 95 86 GLU A N 1
ATOM 659 C CA . GLU A 1 86 ? 5.16 -18.781 7.566 1 95 86 GLU A CA 1
ATOM 660 C C . GLU A 1 86 ? 6.047 -19.266 6.426 1 95 86 GLU A C 1
ATOM 662 O O . GLU A 1 86 ? 7.254 -19.031 6.426 1 95 86 GLU A O 1
ATOM 667 N N . ALA A 1 87 ? 5.461 -19.969 5.527 1 94.69 87 ALA A N 1
ATOM 668 C CA . ALA A 1 87 ? 6.215 -20.469 4.383 1 94.69 87 ALA A CA 1
ATOM 669 C C . ALA A 1 87 ? 6.766 -19.328 3.541 1 94.69 87 ALA A C 1
ATOM 671 O O . ALA A 1 87 ? 7.914 -19.375 3.092 1 94.69 87 ALA A O 1
ATOM 672 N N . LEU A 1 88 ? 6.027 -18.281 3.33 1 95.69 88 LEU A N 1
ATOM 673 C CA . LEU A 1 88 ? 6.477 -17.125 2.58 1 95.69 88 LEU A CA 1
ATOM 674 C C . LEU A 1 88 ? 7.559 -16.359 3.346 1 95.69 88 LEU A C 1
ATOM 676 O O . LEU A 1 88 ? 8.57 -15.969 2.768 1 95.69 88 LEU A O 1
ATOM 680 N N . SER A 1 89 ? 7.336 -16.25 4.598 1 94.56 89 SER A N 1
ATOM 681 C CA . SER A 1 89 ? 8.328 -15.602 5.449 1 94.56 89 SER A CA 1
ATOM 682 C C . SER A 1 89 ? 9.656 -16.344 5.418 1 94.56 89 SER A C 1
ATOM 684 O O . SER A 1 89 ? 10.719 -15.734 5.363 1 94.56 89 SER A O 1
ATOM 686 N N . ALA A 1 90 ? 9.539 -17.609 5.465 1 95.5 90 ALA A N 1
ATOM 687 C CA . ALA A 1 90 ? 10.734 -18.438 5.422 1 95.5 90 ALA A CA 1
ATOM 688 C C . ALA A 1 90 ? 11.484 -18.266 4.102 1 95.5 90 ALA A C 1
ATOM 690 O O . ALA A 1 90 ? 12.703 -18.406 4.051 1 95.5 90 ALA A O 1
ATOM 691 N N . ALA A 1 91 ? 10.766 -17.922 3.072 1 95.44 91 ALA A N 1
ATOM 692 C CA . ALA A 1 91 ? 11.359 -17.672 1.763 1 95.44 91 ALA A CA 1
ATOM 693 C C . ALA A 1 91 ? 11.898 -16.25 1.671 1 95.44 91 ALA A C 1
ATOM 695 O O . ALA A 1 91 ? 12.422 -15.836 0.632 1 95.44 91 ALA A O 1
ATOM 696 N N . GLY A 1 92 ? 11.695 -15.477 2.756 1 95.06 92 GLY A N 1
ATOM 697 C CA . GLY A 1 92 ? 12.188 -14.109 2.799 1 95.06 92 GLY A CA 1
ATOM 698 C C . GLY A 1 92 ? 11.195 -13.102 2.242 1 95.06 92 GLY A C 1
ATOM 699 O O . GLY A 1 92 ? 11.562 -11.961 1.934 1 95.06 92 GLY A O 1
ATOM 700 N N . ILE A 1 93 ? 10 -13.531 2.072 1 96 93 ILE A N 1
ATOM 701 C CA . ILE A 1 93 ? 8.969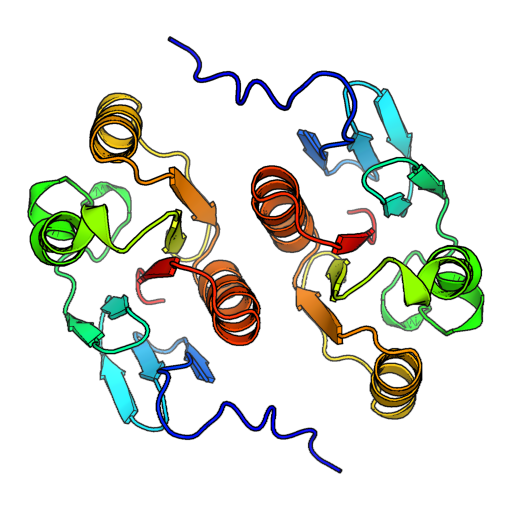 -12.68 1.485 1 96 93 ILE A CA 1
ATOM 702 C C . ILE A 1 93 ? 7.949 -12.297 2.557 1 96 93 ILE A C 1
ATOM 704 O O . ILE A 1 93 ? 7.441 -13.156 3.281 1 96 93 ILE A O 1
ATOM 708 N N . ALA A 1 94 ? 7.715 -11.078 2.695 1 94.56 94 ALA A N 1
ATOM 709 C CA . ALA A 1 94 ? 6.621 -10.609 3.541 1 94.56 94 ALA A CA 1
ATOM 710 C C . ALA A 1 94 ? 5.305 -10.578 2.768 1 94.56 94 ALA A C 1
ATOM 712 O O . ALA A 1 94 ? 5.164 -9.82 1.806 1 94.56 94 ALA A O 1
ATOM 713 N N . PRO A 1 95 ? 4.336 -11.391 3.201 1 95.69 95 PRO A N 1
ATOM 714 C CA . PRO A 1 95 ? 3.021 -11.305 2.561 1 95.69 95 PRO A CA 1
ATOM 715 C C . PRO A 1 95 ? 2.115 -10.266 3.213 1 95.69 95 PRO A C 1
ATOM 717 O O . PRO A 1 95 ? 1.995 -10.227 4.441 1 95.69 95 PRO A O 1
ATOM 720 N N . GLU A 1 96 ? 1.535 -9.406 2.414 1 94.88 96 GLU A N 1
ATOM 721 C CA . GLU A 1 96 ? 0.598 -8.398 2.896 1 94.88 96 GLU A CA 1
ATOM 722 C C . GLU A 1 96 ? -0.751 -8.516 2.193 1 94.88 96 GLU A C 1
ATOM 724 O O . GLU A 1 96 ? -0.836 -8.375 0.971 1 94.88 96 GLU A O 1
ATOM 729 N N . THR A 1 97 ? -1.803 -8.711 3 1 96.12 97 THR A N 1
ATOM 730 C CA . THR A 1 97 ? -3.113 -8.953 2.406 1 96.12 97 THR A CA 1
ATOM 731 C C . THR A 1 97 ? -3.969 -7.691 2.447 1 96.12 97 THR A C 1
ATOM 733 O O . THR A 1 97 ? -3.902 -6.922 3.408 1 96.12 97 THR A O 1
ATOM 736 N N . MET A 1 98 ? -4.758 -7.461 1.409 1 94.56 98 MET A N 1
ATOM 737 C CA . MET A 1 98 ? -5.758 -6.402 1.289 1 94.56 98 MET A CA 1
ATOM 738 C C . MET A 1 98 ? -6.777 -6.734 0.204 1 94.56 98 MET A C 1
ATOM 740 O O . MET A 1 98 ? -6.703 -7.797 -0.417 1 94.56 98 MET A O 1
ATOM 744 N N . ASP A 1 99 ? -7.777 -5.969 0.106 1 95.19 99 ASP A N 1
ATOM 745 C CA . ASP A 1 99 ? -8.672 -6.195 -1.027 1 95.19 99 ASP A CA 1
ATOM 746 C C . ASP A 1 99 ? -7.953 -5.934 -2.35 1 95.19 99 ASP A C 1
ATOM 748 O O . ASP A 1 99 ? -6.949 -5.223 -2.389 1 95.19 99 ASP A O 1
ATOM 752 N N . THR A 1 100 ? -8.359 -6.422 -3.426 1 97.69 100 THR A N 1
ATOM 753 C CA . THR A 1 100 ? -7.652 -6.395 -4.699 1 97.69 100 THR A CA 1
ATOM 754 C C . THR A 1 100 ? -7.41 -4.957 -5.152 1 97.69 100 THR A C 1
ATOM 756 O O . THR A 1 100 ? -6.324 -4.629 -5.633 1 97.69 100 THR A O 1
ATOM 759 N N . GLY A 1 101 ? -8.422 -4.129 -5.027 1 96.25 101 GLY A N 1
ATOM 760 C CA . GLY A 1 101 ? -8.242 -2.74 -5.43 1 96.25 101 GLY A CA 1
ATOM 761 C C . GLY A 1 101 ? -7.121 -2.041 -4.688 1 96.25 101 GLY A C 1
ATOM 762 O O . GLY A 1 101 ? -6.289 -1.374 -5.305 1 96.25 101 GLY A O 1
ATOM 763 N N . ALA A 1 102 ? -7.117 -2.209 -3.445 1 95.06 102 ALA A N 1
ATOM 764 C CA . ALA A 1 102 ? -6.074 -1.618 -2.613 1 95.06 102 ALA A CA 1
ATOM 765 C C . ALA A 1 102 ? -4.703 -2.201 -2.957 1 95.06 102 ALA A C 1
ATOM 767 O O . ALA A 1 102 ? -3.707 -1.479 -2.996 1 95.06 102 ALA A O 1
ATOM 768 N N . ALA A 1 103 ? -4.672 -3.5 -3.148 1 97.62 103 ALA A N 1
ATOM 769 C CA . ALA A 1 103 ? -3.418 -4.152 -3.512 1 97.62 103 ALA A CA 1
ATOM 770 C C . ALA A 1 103 ? -2.854 -3.576 -4.805 1 97.62 103 ALA A C 1
ATOM 772 O O . ALA A 1 103 ? -1.648 -3.332 -4.91 1 97.62 103 ALA A O 1
ATOM 773 N N . CYS A 1 104 ? -3.732 -3.342 -5.754 1 97.75 104 CYS A N 1
ATOM 774 C CA . CYS A 1 104 ? -3.312 -2.738 -7.016 1 97.75 104 CYS A CA 1
ATOM 775 C C . CYS A 1 104 ? -2.699 -1.362 -6.785 1 97.75 104 CYS A C 1
ATOM 777 O O . CYS A 1 104 ? -1.618 -1.065 -7.293 1 97.75 104 CYS A O 1
ATOM 779 N N . ARG A 1 105 ? -3.367 -0.582 -6.031 1 94.81 105 ARG A N 1
ATOM 780 C CA . ARG A 1 105 ? -2.895 0.773 -5.766 1 94.81 105 ARG A CA 1
ATOM 781 C C . ARG A 1 105 ? -1.592 0.753 -4.973 1 94.81 105 ARG A C 1
ATOM 783 O O . ARG A 1 105 ? -0.659 1.496 -5.285 1 94.81 105 ARG A O 1
ATOM 790 N N . THR A 1 106 ? -1.529 -0.105 -3.934 1 95.69 106 THR A N 1
ATOM 791 C CA . THR A 1 106 ? -0.324 -0.207 -3.117 1 95.69 106 THR A CA 1
ATOM 792 C C . THR A 1 106 ? 0.856 -0.691 -3.955 1 95.69 106 THR A C 1
ATOM 794 O O . THR A 1 106 ? 1.975 -0.193 -3.809 1 95.69 106 THR A O 1
ATOM 797 N N . TYR A 1 107 ? 0.665 -1.628 -4.816 1 97.31 107 TYR A N 1
ATOM 798 C CA . TYR A 1 107 ? 1.7 -2.123 -5.715 1 97.31 107 TYR A CA 1
ATOM 799 C C . TYR A 1 107 ? 2.285 -0.988 -6.551 1 97.31 107 TYR A C 1
ATOM 801 O O . TYR A 1 107 ? 3.506 -0.833 -6.629 1 97.31 107 TYR A O 1
ATOM 809 N N . ASN A 1 108 ? 1.396 -0.199 -7.113 1 95.12 108 ASN A N 1
ATOM 810 C CA . ASN A 1 108 ? 1.836 0.916 -7.941 1 95.12 108 ASN A CA 1
ATOM 811 C C . ASN A 1 108 ? 2.686 1.905 -7.148 1 95.12 108 ASN A C 1
ATOM 813 O O . ASN A 1 108 ? 3.695 2.404 -7.648 1 95.12 108 ASN A O 1
ATOM 817 N N . VAL A 1 109 ? 2.266 2.123 -5.91 1 91.94 109 VAL A N 1
ATOM 818 C CA . VAL A 1 109 ? 2.986 3.037 -5.031 1 91.94 109 VAL A CA 1
ATOM 819 C C . VAL A 1 109 ? 4.398 2.51 -4.781 1 91.94 109 VAL A C 1
ATOM 821 O O . VAL A 1 109 ? 5.375 3.258 -4.875 1 91.94 109 VAL A O 1
ATOM 824 N N . LEU A 1 110 ? 4.516 1.268 -4.512 1 92.69 110 LEU A N 1
ATOM 825 C CA . LEU A 1 110 ? 5.797 0.666 -4.16 1 92.69 110 LEU A CA 1
ATOM 826 C C . LEU A 1 110 ? 6.703 0.567 -5.383 1 92.69 110 LEU A C 1
ATOM 828 O O . LEU A 1 110 ? 7.922 0.744 -5.273 1 92.69 110 LEU A O 1
ATOM 832 N N . ILE A 1 111 ? 6.145 0.276 -6.516 1 92.38 111 ILE A N 1
ATOM 833 C CA . ILE A 1 111 ? 6.902 0.227 -7.762 1 92.38 111 ILE A CA 1
ATOM 834 C C . ILE A 1 111 ? 7.512 1.599 -8.047 1 92.38 111 ILE A C 1
ATOM 836 O O . ILE A 1 111 ? 8.672 1.698 -8.445 1 92.38 111 ILE A O 1
ATOM 840 N N . GLN A 1 112 ? 6.688 2.602 -7.836 1 85.88 112 GLN A N 1
ATOM 841 C CA . GLN A 1 112 ? 7.168 3.963 -8.047 1 85.88 112 GLN A CA 1
ATOM 842 C C . GLN A 1 112 ? 8.352 4.277 -7.141 1 85.88 112 GLN A C 1
ATOM 844 O O . GLN A 1 112 ? 9.227 5.07 -7.504 1 85.88 112 GLN A O 1
ATOM 849 N N . GLU A 1 113 ? 8.43 3.598 -6.078 1 83.75 113 GLU A N 1
ATOM 850 C CA . GLU A 1 113 ? 9.508 3.795 -5.113 1 83.75 113 GLU A CA 1
ATOM 851 C C . GLU A 1 113 ? 10.664 2.832 -5.371 1 83.75 113 GLU A C 1
ATOM 853 O O . GLU A 1 113 ? 11.625 2.783 -4.598 1 83.75 113 GLU A O 1
ATOM 858 N N . ASP A 1 114 ? 10.562 2.006 -6.41 1 87.62 114 ASP A N 1
ATOM 859 C CA . ASP A 1 114 ? 11.57 1.035 -6.832 1 87.62 114 ASP A CA 1
ATOM 860 C C . ASP A 1 114 ? 11.82 -0.007 -5.746 1 87.62 114 ASP A C 1
ATOM 862 O O . ASP A 1 114 ? 12.969 -0.372 -5.48 1 87.62 114 ASP A O 1
ATOM 866 N N . ARG A 1 115 ? 10.781 -0.383 -5.129 1 89.12 115 ARG A N 1
ATOM 867 C CA . ARG A 1 115 ? 10.891 -1.415 -4.105 1 89.12 115 ARG A CA 1
ATOM 868 C C . ARG A 1 115 ? 10.797 -2.809 -4.719 1 89.12 115 ARG A C 1
ATOM 870 O O . ARG A 1 115 ? 10.266 -2.973 -5.816 1 89.12 115 ARG A O 1
ATOM 877 N N . ARG A 1 116 ? 11.336 -3.771 -4 1 94.12 116 ARG A N 1
ATOM 878 C CA . ARG A 1 116 ? 11.297 -5.176 -4.398 1 94.12 116 ARG A CA 1
ATOM 879 C C . ARG A 1 116 ? 9.953 -5.805 -4.062 1 94.12 116 ARG A C 1
ATOM 881 O O . ARG A 1 116 ? 9.812 -6.469 -3.033 1 94.12 116 ARG A O 1
ATOM 888 N N . VAL A 1 117 ? 8.969 -5.598 -4.992 1 96.75 117 VAL A N 1
ATOM 889 C CA . VAL A 1 117 ? 7.586 -5.965 -4.703 1 96.75 117 VAL A CA 1
ATOM 890 C C . VAL A 1 117 ? 7.012 -6.781 -5.863 1 96.75 117 VAL A C 1
ATOM 892 O O . VAL A 1 117 ? 7.379 -6.566 -7.02 1 96.75 117 VAL A O 1
ATOM 895 N N . ALA A 1 118 ? 6.148 -7.73 -5.539 1 98.12 118 ALA A N 1
ATOM 896 C CA . ALA A 1 118 ? 5.238 -8.398 -6.465 1 98.12 118 ALA A CA 1
ATOM 897 C C . ALA A 1 118 ? 3.812 -8.406 -5.918 1 98.12 118 ALA A C 1
ATOM 899 O O . ALA A 1 118 ? 3.578 -8.023 -4.766 1 98.12 118 ALA A O 1
ATOM 900 N N . ALA A 1 119 ? 2.871 -8.789 -6.754 1 98.56 119 ALA A N 1
ATOM 901 C CA . ALA A 1 119 ? 1.479 -8.867 -6.316 1 98.56 119 ALA A CA 1
ATOM 902 C C . ALA A 1 119 ? 0.814 -10.141 -6.828 1 98.56 119 ALA A C 1
ATOM 904 O O . ALA A 1 119 ? 1.091 -10.586 -7.945 1 98.56 119 ALA A O 1
ATOM 905 N N . ALA A 1 120 ? 0.051 -10.758 -6.051 1 98.69 120 ALA A N 1
ATOM 906 C CA . ALA A 1 120 ? -0.913 -11.789 -6.41 1 98.69 120 ALA A CA 1
ATOM 907 C C . ALA A 1 120 ? -2.344 -11.273 -6.285 1 98.69 120 ALA A C 1
ATOM 909 O O . ALA A 1 120 ? -2.811 -10.977 -5.184 1 98.69 120 ALA A O 1
ATOM 910 N N . LEU A 1 121 ? -3.053 -11.203 -7.398 1 98.75 121 LEU A N 1
ATOM 911 C CA . LEU A 1 121 ? -4.285 -10.422 -7.441 1 98.75 121 LEU A CA 1
ATOM 912 C C . LEU A 1 121 ? -5.457 -11.281 -7.902 1 98.75 121 LEU A C 1
ATOM 914 O O . LEU A 1 121 ? -5.496 -11.719 -9.055 1 98.75 121 LEU A O 1
ATOM 918 N N . ILE A 1 122 ? -6.402 -11.508 -7.031 1 98.62 122 ILE A N 1
ATOM 919 C CA . ILE A 1 122 ? -7.652 -12.164 -7.395 1 98.62 122 ILE A CA 1
ATOM 920 C C . ILE A 1 122 ? -8.516 -11.219 -8.227 1 98.62 122 ILE A C 1
ATOM 922 O O . ILE A 1 122 ? -8.719 -10.062 -7.848 1 98.62 122 ILE A O 1
ATOM 926 N N . ALA A 1 123 ? -8.961 -11.641 -9.297 1 98.44 123 ALA A N 1
ATOM 927 C CA . ALA A 1 123 ? -9.797 -10.82 -10.18 1 98.44 123 ALA A CA 1
ATOM 928 C C . ALA A 1 123 ? -11.18 -10.594 -9.57 1 98.44 123 ALA A C 1
ATOM 930 O O . ALA A 1 123 ? -11.688 -11.445 -8.844 1 98.44 123 ALA A O 1
ATOM 931 N N . LEU A 1 124 ? -11.711 -9.453 -9.875 1 96.56 124 LEU A N 1
ATOM 932 C CA . LEU A 1 124 ? -13.023 -9.07 -9.375 1 96.56 124 LEU A CA 1
ATOM 933 C C . LEU A 1 124 ? -14.055 -9.094 -10.5 1 96.56 124 LEU A C 1
ATOM 935 O O . LEU A 1 124 ? -13.734 -8.805 -11.648 1 96.56 124 LEU A O 1
ATOM 939 N N . MET B 1 1 ? 1.489 -19.438 16.328 1 18.47 1 MET B N 1
ATOM 940 C CA . MET B 1 1 ? 2.316 -18.281 16.688 1 18.47 1 MET B CA 1
ATOM 941 C C . MET B 1 1 ? 1.786 -17 16.047 1 18.47 1 MET B C 1
ATOM 943 O O . MET B 1 1 ? 1.471 -17 14.852 1 18.47 1 MET B O 1
ATOM 947 N N . GLU B 1 2 ? 1.006 -16.203 16.75 1 24.06 2 GLU B N 1
ATOM 948 C CA . GLU B 1 2 ? 0.416 -14.938 16.312 1 24.06 2 GLU B CA 1
ATOM 949 C C . GLU B 1 2 ? 1.48 -13.992 15.758 1 24.06 2 GLU B C 1
ATOM 951 O O . GLU B 1 2 ? 2.459 -13.688 16.438 1 24.06 2 GLU B O 1
ATOM 956 N N . LEU B 1 3 ? 1.861 -14.227 14.57 1 26.48 3 LEU B N 1
ATOM 957 C CA . LEU B 1 3 ? 2.93 -13.406 14.008 1 26.48 3 LEU B CA 1
ATOM 958 C C . LEU B 1 3 ? 2.732 -11.938 14.367 1 26.48 3 LEU B C 1
ATOM 960 O O . LEU B 1 3 ? 1.819 -11.289 13.852 1 26.48 3 LEU B O 1
ATOM 964 N N . LYS B 1 4 ? 2.998 -11.672 15.617 1 31.7 4 LYS B N 1
ATOM 965 C CA . LYS B 1 4 ? 3.084 -10.305 16.141 1 31.7 4 LYS B CA 1
ATOM 966 C C . LYS B 1 4 ? 4.152 -9.508 15.398 1 31.7 4 LYS B C 1
ATOM 968 O O . LYS B 1 4 ? 5.32 -9.898 15.359 1 31.7 4 LYS B O 1
ATOM 973 N N . MET B 1 5 ? 3.824 -8.969 14.156 1 32.12 5 MET B N 1
ATOM 974 C CA . MET B 1 5 ? 4.742 -8.023 13.531 1 32.12 5 MET B CA 1
ATOM 975 C C . MET B 1 5 ? 5.477 -7.195 14.578 1 32.12 5 MET B C 1
ATOM 977 O O . MET B 1 5 ? 4.848 -6.488 15.375 1 32.12 5 MET B O 1
ATOM 981 N N . GLU B 1 6 ? 6.473 -7.777 15.125 1 35.88 6 GLU B N 1
ATOM 982 C CA . GLU B 1 6 ? 7.273 -7.004 16.078 1 35.88 6 GLU B CA 1
ATOM 983 C C . GLU B 1 6 ? 7.672 -5.652 15.484 1 35.88 6 GLU B C 1
ATOM 985 O O . GLU B 1 6 ? 8.469 -5.59 14.547 1 35.88 6 GLU B O 1
ATOM 990 N N . ILE B 1 7 ? 6.762 -4.859 15.242 1 42.94 7 ILE B N 1
ATOM 991 C CA . ILE B 1 7 ? 7.152 -3.492 14.922 1 42.94 7 ILE B CA 1
ATOM 992 C C . ILE B 1 7 ? 8.211 -3.006 15.914 1 42.94 7 ILE B C 1
ATOM 994 O O . ILE B 1 7 ? 8.016 -3.092 17.125 1 42.94 7 ILE B O 1
ATOM 998 N N . PRO B 1 8 ? 9.375 -2.896 15.586 1 44.59 8 PRO B N 1
ATOM 999 C CA . PRO B 1 8 ? 10.266 -2.277 16.562 1 44.59 8 PRO B CA 1
ATOM 1000 C C . PRO B 1 8 ? 9.578 -1.193 17.391 1 44.59 8 PRO B C 1
ATOM 1002 O O . PRO B 1 8 ? 8.633 -0.562 16.922 1 44.59 8 PRO B O 1
ATOM 1005 N N . ALA B 1 9 ? 9.688 -1.167 18.703 1 47.91 9 ALA B N 1
ATOM 1006 C CA . ALA B 1 9 ? 9.148 -0.357 19.781 1 47.91 9 ALA B CA 1
ATOM 1007 C C . ALA B 1 9 ? 8.93 1.086 19.344 1 47.91 9 ALA B C 1
ATOM 1009 O O . ALA B 1 9 ? 8.008 1.754 19.812 1 47.91 9 ALA B O 1
ATOM 1010 N N . SER B 1 10 ? 9.734 1.734 18.328 1 59.91 10 SER B N 1
ATOM 1011 C CA . SER B 1 10 ? 9.734 3.193 18.328 1 59.91 10 SER B CA 1
ATOM 1012 C C . SER B 1 10 ? 8.867 3.754 17.219 1 59.91 10 SER B C 1
ATOM 1014 O O . SER B 1 10 ? 8.406 4.898 17.281 1 59.91 10 SER B O 1
ATOM 1016 N N . ARG B 1 11 ? 8.344 2.811 16.188 1 81.31 11 ARG B N 1
ATOM 1017 C CA . ARG B 1 11 ? 7.578 3.504 15.156 1 81.31 11 ARG B CA 1
ATOM 1018 C C . ARG B 1 11 ? 6.082 3.277 15.344 1 81.31 11 ARG B C 1
ATOM 1020 O O . ARG B 1 11 ? 5.656 2.197 15.758 1 81.31 11 ARG B O 1
ATOM 1027 N N . ARG B 1 12 ? 5.289 4.25 15.102 1 88.31 12 ARG B N 1
ATOM 1028 C CA . ARG B 1 12 ? 3.84 4.211 15.289 1 88.31 12 ARG B CA 1
ATOM 1029 C C . ARG B 1 12 ? 3.17 3.412 14.172 1 88.31 12 ARG B C 1
ATOM 1031 O O . ARG B 1 12 ? 3.385 3.688 12.992 1 88.31 12 ARG B O 1
ATOM 1038 N N . VAL B 1 13 ? 2.393 2.361 14.492 1 94.5 13 VAL B N 1
ATOM 1039 C CA . VAL B 1 13 ? 1.661 1.523 13.547 1 94.5 13 VAL B CA 1
ATOM 1040 C C . VAL B 1 13 ? 0.162 1.621 13.828 1 94.5 13 VAL B C 1
ATOM 1042 O O . VAL B 1 13 ? -0.254 1.768 14.977 1 94.5 13 VAL B O 1
ATOM 1045 N N . VAL B 1 14 ? -0.596 1.628 12.812 1 97.81 14 VAL B N 1
ATOM 1046 C CA . VAL B 1 14 ? -2.047 1.597 12.961 1 97.81 14 VAL B CA 1
ATOM 1047 C C . VAL B 1 14 ? -2.52 0.155 13.133 1 97.81 14 VAL B C 1
ATOM 1049 O O . VAL B 1 14 ? -2.457 -0.644 12.195 1 97.81 14 VAL B O 1
ATOM 1052 N N . GLU B 1 15 ? -3.094 -0.137 14.258 1 96.06 15 GLU B N 1
ATOM 1053 C CA . GLU B 1 15 ? -3.424 -1.516 14.602 1 96.06 15 GLU B CA 1
ATOM 1054 C C . GLU B 1 15 ? -4.875 -1.84 14.266 1 96.06 15 GLU B C 1
ATOM 1056 O O . GLU B 1 15 ? -5.219 -2.998 14.023 1 96.06 15 GLU B O 1
ATOM 1061 N N . ALA B 1 16 ? -5.688 -0.783 14.367 1 96.19 16 ALA B N 1
ATOM 1062 C CA . ALA B 1 16 ? -7.117 -0.962 14.133 1 96.19 16 ALA B CA 1
ATOM 1063 C C . ALA B 1 16 ? -7.766 0.341 13.672 1 96.19 16 ALA B C 1
ATOM 1065 O O . ALA B 1 16 ? -7.238 1.427 13.922 1 96.19 16 ALA B O 1
ATOM 1066 N N . TYR B 1 17 ? -8.859 0.193 13.023 1 97.62 17 TYR B N 1
ATOM 1067 C CA . TYR B 1 17 ? -9.672 1.328 12.609 1 97.62 17 TYR B CA 1
ATOM 1068 C C . TYR B 1 17 ? -11.156 0.973 12.633 1 97.62 17 TYR B C 1
ATOM 1070 O O . TYR B 1 17 ? -11.523 -0.201 12.531 1 97.62 17 TYR B O 1
ATOM 1078 N N . GLY B 1 18 ? -11.938 1.986 12.695 1 96.69 18 GLY B N 1
ATOM 1079 C CA . GLY B 1 18 ? -13.383 1.807 12.805 1 96.69 18 GLY B CA 1
ATOM 1080 C C . GLY B 1 18 ? -13.969 2.457 14.039 1 96.69 18 GLY B C 1
ATOM 1081 O O . GLY B 1 18 ? -13.242 3.037 14.852 1 96.69 18 GLY B O 1
ATOM 1082 N N . ASP B 1 19 ? -15.258 2.443 14.07 1 96.75 19 ASP B N 1
ATOM 1083 C CA . ASP B 1 19 ? -15.977 3.029 15.195 1 96.75 19 ASP B CA 1
ATOM 1084 C C . ASP B 1 19 ? -15.539 4.473 15.438 1 96.75 19 ASP B C 1
ATOM 1086 O O . ASP B 1 19 ? -15.305 4.875 16.578 1 96.75 19 ASP B O 1
ATOM 1090 N N . GLY B 1 20 ? -15.242 5.145 14.453 1 97.94 20 GLY B N 1
ATOM 1091 C CA . GLY B 1 20 ? -14.977 6.574 14.5 1 97.94 20 GLY B CA 1
ATOM 1092 C C . GLY B 1 20 ? -13.539 6.91 14.82 1 97.94 20 GLY B C 1
ATOM 1093 O O . GLY B 1 20 ? -13.219 8.055 15.141 1 97.94 20 GLY B O 1
ATOM 1094 N N . GLY B 1 21 ? -12.688 5.832 14.75 1 98.25 21 GLY B N 1
ATOM 1095 C CA . GLY B 1 21 ? -11.32 6.168 15.109 1 98.25 21 GLY B CA 1
ATOM 1096 C C . GLY B 1 21 ? -10.32 5.082 14.766 1 98.25 21 GLY B C 1
ATOM 1097 O O . GLY B 1 21 ? -10.547 4.293 13.836 1 98.25 21 GLY B O 1
ATOM 1098 N N . PHE B 1 22 ? -9.164 5.215 15.5 1 98.62 22 PHE B N 1
ATOM 1099 C CA . PHE B 1 22 ? -8.023 4.352 15.234 1 98.62 22 PHE B CA 1
ATOM 1100 C C . PHE B 1 22 ? -7.34 3.936 16.531 1 98.62 22 PHE B C 1
ATOM 1102 O O . PHE B 1 22 ? -7.41 4.652 17.531 1 98.62 22 PHE B O 1
ATOM 1109 N N . ARG B 1 23 ? -6.727 2.826 16.453 1 98.25 23 ARG B N 1
ATOM 1110 C CA . ARG B 1 23 ? -5.75 2.441 17.469 1 98.25 23 ARG B CA 1
ATOM 1111 C C . ARG B 1 23 ? -4.332 2.498 16.922 1 98.25 23 ARG B C 1
ATOM 1113 O O . ARG B 1 23 ? -4.004 1.784 15.961 1 98.25 23 ARG B O 1
ATOM 1120 N N . VAL B 1 24 ? -3.555 3.346 17.516 1 97.81 24 VAL B N 1
ATOM 1121 C CA . VAL B 1 24 ? -2.182 3.537 17.062 1 97.81 24 VAL B CA 1
ATOM 1122 C C . VAL B 1 24 ? -1.213 3.197 18.188 1 97.81 24 VAL B C 1
ATOM 1124 O O . VAL B 1 24 ? -1.188 3.877 19.219 1 97.81 24 VAL B O 1
ATOM 1127 N N . SER B 1 25 ? -0.506 2.148 17.922 1 95.31 25 SER B N 1
ATOM 1128 C CA . SER B 1 25 ? 0.479 1.693 18.891 1 95.31 25 SER B CA 1
ATOM 1129 C C . SER B 1 25 ? -0.14 1.553 20.281 1 95.31 25 SER B C 1
ATOM 1131 O O . SER B 1 25 ? 0.396 2.072 21.266 1 95.31 25 SER B O 1
ATOM 1133 N N . GLY B 1 26 ? -1.313 1.007 20.219 1 94.12 26 GLY B N 1
ATOM 1134 C CA . GLY B 1 26 ? -1.969 0.625 21.469 1 94.12 26 GLY B CA 1
ATOM 1135 C C . GLY B 1 26 ? -2.898 1.696 22 1 94.12 26 GLY B C 1
ATOM 1136 O O . GLY B 1 26 ? -3.672 1.445 22.922 1 94.12 26 GLY B O 1
ATOM 1137 N N . GLU B 1 27 ? -2.824 2.855 21.5 1 96.06 27 GLU B N 1
ATOM 1138 C CA . GLU B 1 27 ? -3.619 3.975 22 1 96.06 27 GLU B CA 1
ATOM 1139 C C . GLU B 1 27 ? -4.805 4.258 21.078 1 96.06 27 GLU B C 1
ATOM 1141 O O . GLU B 1 27 ? -4.645 4.379 19.859 1 96.06 27 GLU B O 1
ATOM 1146 N N . ARG B 1 28 ? -5.906 4.418 21.688 1 97.38 28 ARG B N 1
ATOM 1147 C CA . ARG B 1 28 ? -7.117 4.734 20.938 1 97.38 28 ARG B CA 1
ATOM 1148 C C . ARG B 1 28 ? -7.207 6.23 20.656 1 97.38 28 ARG B C 1
ATOM 1150 O O . ARG B 1 28 ? -6.957 7.055 21.531 1 97.38 28 ARG B O 1
ATOM 1157 N N . HIS B 1 29 ? -7.484 6.602 19.469 1 98.19 29 HIS B N 1
ATOM 1158 C CA . HIS B 1 29 ? -7.711 7.969 19.016 1 98.19 29 HIS B CA 1
ATOM 1159 C C . HIS B 1 29 ? -9.055 8.102 18.312 1 98.19 29 HIS B C 1
ATOM 1161 O O . HIS B 1 29 ? -9.359 7.34 17.391 1 98.19 29 HIS B O 1
ATOM 1167 N N . LEU B 1 30 ? -9.812 9.008 18.734 1 98.06 30 LEU B N 1
ATOM 1168 C CA . LEU B 1 30 ? -11.086 9.266 18.062 1 98.06 30 LEU B CA 1
ATOM 1169 C C . LEU B 1 30 ? -10.93 10.336 16.984 1 98.06 30 LEU B C 1
ATOM 1171 O O . LEU B 1 30 ? -10.133 11.266 17.141 1 98.06 30 LEU B O 1
ATOM 1175 N N . GLY B 1 31 ? -11.719 10.102 15.914 1 98.44 31 GLY B N 1
ATOM 1176 C CA . GLY B 1 31 ? -11.711 11.086 14.844 1 98.44 31 GLY B CA 1
ATOM 1177 C C . GLY B 1 31 ? -10.617 10.828 13.82 1 98.44 31 GLY B C 1
ATOM 1178 O O . GLY B 1 31 ? -9.914 9.82 13.891 1 98.44 31 GLY B O 1
ATOM 1179 N N . SER B 1 32 ? -10.5 11.695 12.844 1 98.81 32 SER B N 1
ATOM 1180 C CA . SER B 1 32 ? -9.508 11.594 11.781 1 98.81 32 SER B CA 1
ATOM 1181 C C . SER B 1 32 ? -8.117 11.953 12.289 1 98.81 32 SER B C 1
ATOM 1183 O O . SER B 1 32 ? -7.977 12.711 13.25 1 98.81 32 SER B O 1
ATOM 1185 N N . LEU B 1 33 ? -7.086 11.43 11.617 1 98.75 33 LEU B N 1
ATOM 1186 C CA . LEU B 1 33 ? -5.73 11.594 12.141 1 98.75 33 LEU B CA 1
ATOM 1187 C C . LEU B 1 33 ? -4.75 11.891 11.008 1 98.75 33 LEU B C 1
ATOM 1189 O O . LEU B 1 33 ? -4.941 11.438 9.875 1 98.75 33 LEU B O 1
ATOM 1193 N N . LEU B 1 34 ? -3.764 12.602 11.32 1 98.62 34 LEU B N 1
ATOM 1194 C CA . LEU B 1 34 ? -2.484 12.594 10.617 1 98.62 34 LEU B CA 1
ATOM 1195 C C . LEU B 1 34 ? -1.461 11.742 11.367 1 98.62 34 LEU B C 1
ATOM 1197 O O . LEU B 1 34 ? -1.244 11.945 12.57 1 98.62 34 LEU B O 1
ATOM 1201 N N . VAL B 1 35 ? -0.87 10.781 10.719 1 98.38 35 VAL B N 1
ATOM 1202 C CA . VAL B 1 35 ? 0.008 9.82 11.383 1 98.38 35 VAL B CA 1
ATOM 1203 C C . VAL B 1 35 ? 1.393 9.859 10.742 1 98.38 35 VAL B C 1
ATOM 1205 O O . VAL B 1 35 ? 1.519 9.781 9.516 1 98.38 35 VAL B O 1
ATOM 1208 N N . THR B 1 36 ? 2.391 10.039 11.531 1 96.44 36 THR B N 1
ATOM 1209 C CA . THR B 1 36 ? 3.789 9.875 11.148 1 96.44 36 THR B CA 1
ATOM 1210 C C . THR B 1 36 ? 4.449 8.781 11.992 1 96.44 36 THR B C 1
ATOM 1212 O O . THR B 1 36 ? 3.883 8.328 12.984 1 96.44 36 THR B O 1
ATOM 1215 N N . PRO B 1 37 ? 5.625 8.344 11.523 1 93.44 37 PRO B N 1
ATOM 1216 C CA . PRO B 1 37 ? 6.301 7.328 12.344 1 93.44 37 PRO B CA 1
ATOM 1217 C C . PRO B 1 37 ? 6.559 7.797 13.773 1 93.44 37 PRO B C 1
ATOM 1219 O O . PRO B 1 37 ? 6.641 6.977 14.688 1 93.44 37 PRO B O 1
ATOM 1222 N N . GLU B 1 38 ? 6.57 9.102 13.984 1 92.69 38 GLU B N 1
ATOM 1223 C CA . GLU B 1 38 ? 6.984 9.617 15.289 1 92.69 38 GLU B CA 1
ATOM 1224 C C . GLU B 1 38 ? 5.805 10.227 16.031 1 92.69 38 GLU B C 1
ATOM 1226 O O . GLU B 1 38 ? 5.82 10.312 17.266 1 92.69 38 GLU B O 1
ATOM 1231 N N . ARG B 1 39 ? 4.809 10.672 15.297 1 94.38 39 ARG B N 1
ATOM 1232 C CA . ARG B 1 39 ? 3.76 11.461 15.93 1 94.38 39 ARG B CA 1
ATOM 1233 C C . ARG B 1 39 ? 2.4 11.172 15.305 1 94.38 39 ARG B C 1
ATOM 1235 O O . ARG B 1 39 ? 2.32 10.719 14.164 1 94.38 39 ARG B O 1
ATOM 1242 N N . VAL B 1 40 ? 1.394 11.422 16.109 1 97.56 40 VAL B N 1
ATOM 1243 C CA . VAL B 1 40 ? -0.002 11.391 15.688 1 97.56 40 VAL B CA 1
ATOM 1244 C C . VAL B 1 40 ? -0.651 12.75 15.969 1 97.56 40 VAL B C 1
ATOM 1246 O O . VAL B 1 40 ? -0.504 13.305 17.062 1 97.56 40 VAL B O 1
ATOM 1249 N N . PHE B 1 41 ? -1.338 13.32 14.992 1 97.38 41 PHE B N 1
ATOM 1250 C CA . PHE B 1 41 ? -2.043 14.586 15.133 1 97.38 41 PHE B CA 1
ATOM 1251 C C . PHE B 1 41 ? -3.531 14.414 14.859 1 97.38 41 PHE B C 1
ATOM 1253 O O . PHE B 1 41 ? -3.916 13.68 13.945 1 97.38 41 PHE B O 1
ATOM 1260 N N . PRO B 1 42 ? -4.344 15.109 15.664 1 97.94 42 PRO B N 1
ATOM 1261 C CA . PRO B 1 42 ? -5.734 15.195 15.211 1 97.94 42 PRO B CA 1
ATOM 1262 C C . PRO B 1 42 ? -5.875 15.906 13.867 1 97.94 42 PRO B C 1
ATOM 1264 O O . PRO B 1 42 ? -5.133 16.859 13.586 1 97.94 42 PRO B O 1
ATOM 1267 N N . TRP B 1 43 ? -6.75 15.414 13.109 1 98.38 43 TRP B N 1
ATOM 1268 C CA . TRP B 1 43 ? -7.035 16.016 11.812 1 98.38 43 TRP B CA 1
ATOM 1269 C C . TRP B 1 43 ? -8.453 16.578 11.773 1 98.38 43 TRP B C 1
ATOM 1271 O O . TRP B 1 43 ? -9.406 15.914 12.18 1 98.38 43 TRP B O 1
ATOM 1281 N N . VAL B 1 44 ? -8.609 17.734 11.281 1 97.44 44 VAL B N 1
ATOM 1282 C CA . VAL B 1 44 ? -9.883 18.453 11.344 1 97.44 44 VAL B CA 1
ATOM 1283 C C . VAL B 1 44 ? -10.844 17.891 10.297 1 97.44 44 VAL B C 1
ATOM 1285 O O . VAL B 1 44 ? -12.062 17.984 10.453 1 97.44 44 VAL B O 1
ATOM 1288 N N . ALA B 1 45 ? -10.367 17.312 9.234 1 97.5 45 ALA B N 1
ATOM 1289 C CA . ALA B 1 45 ? -11.219 16.812 8.164 1 97.5 45 ALA B CA 1
ATOM 1290 C C . ALA B 1 45 ? -12 15.578 8.609 1 97.5 45 ALA B C 1
ATOM 1292 O O . ALA B 1 45 ? -11.43 14.664 9.203 1 97.5 45 ALA B O 1
ATOM 1293 N N . THR B 1 46 ? -13.289 15.586 8.305 1 96.75 46 THR B N 1
ATOM 1294 C CA . THR B 1 46 ? -14.125 14.414 8.57 1 96.75 46 THR B CA 1
ATOM 1295 C C . THR B 1 46 ? -14.531 13.734 7.27 1 96.75 46 THR B C 1
ATOM 1297 O O . THR B 1 46 ? -14.984 12.586 7.281 1 96.75 46 THR B O 1
ATOM 1300 N N . ARG B 1 47 ? -14.391 14.5 6.215 1 96.5 47 ARG B N 1
ATOM 1301 C CA . ARG B 1 47 ? -14.609 14.023 4.852 1 96.5 47 ARG B CA 1
ATOM 1302 C C . ARG B 1 47 ? -13.445 14.406 3.945 1 96.5 47 ARG B C 1
ATOM 1304 O O . ARG B 1 47 ? -12.781 15.422 4.18 1 96.5 47 ARG B O 1
ATOM 1311 N N . ILE B 1 48 ? -13.25 13.68 2.969 1 95.5 48 ILE B N 1
ATOM 1312 C CA . ILE B 1 48 ? -12.078 13.867 2.123 1 95.5 48 ILE B CA 1
ATOM 1313 C C . ILE B 1 48 ? -12.18 15.203 1.391 1 95.5 48 ILE B C 1
ATOM 1315 O O . ILE B 1 48 ? -11.164 15.836 1.094 1 95.5 48 ILE B O 1
ATOM 1319 N N . ASP B 1 49 ? -13.422 15.609 1.111 1 94.69 49 ASP B N 1
ATOM 1320 C CA . ASP B 1 49 ? -13.594 16.859 0.37 1 94.69 49 ASP B CA 1
ATOM 1321 C C . ASP B 1 49 ? -13.258 18.062 1.242 1 94.69 49 ASP B C 1
ATOM 1323 O O . ASP B 1 49 ? -13.18 19.188 0.749 1 94.69 49 ASP B O 1
ATOM 1327 N N . GLU B 1 50 ? -13 17.922 2.537 1 95.75 50 GLU B N 1
ATOM 1328 C CA . GLU B 1 50 ? -12.594 18.984 3.461 1 95.75 50 GLU B CA 1
ATOM 1329 C C . GLU B 1 50 ? -11.078 19.141 3.48 1 95.75 50 GLU B C 1
ATOM 1331 O O . GLU B 1 50 ? -10.562 20.109 4.043 1 95.75 50 GLU B O 1
ATOM 1336 N N . MET B 1 51 ? -10.414 18.203 2.93 1 95.44 51 MET B N 1
ATOM 1337 C CA . MET B 1 51 ? -8.953 18.25 2.928 1 95.44 51 MET B CA 1
ATOM 1338 C C . MET B 1 51 ? -8.438 19.422 2.102 1 95.44 51 MET B C 1
ATOM 1340 O O . MET B 1 51 ? -8.898 19.641 0.98 1 95.44 51 MET B O 1
ATOM 1344 N N . ASP B 1 52 ? -7.613 20.156 2.654 1 95.5 52 ASP B N 1
ATOM 1345 C CA . ASP B 1 52 ? -6.883 21.219 1.978 1 95.5 52 ASP B CA 1
ATOM 1346 C C . ASP B 1 52 ? -5.477 21.375 2.555 1 95.5 52 ASP B C 1
ATOM 1348 O O . ASP B 1 52 ? -5.094 20.641 3.471 1 95.5 52 ASP B O 1
ATOM 1352 N N . LEU B 1 53 ? -4.75 22.328 2 1 95.44 53 LEU B N 1
ATOM 1353 C CA . LEU B 1 53 ? -3.363 22.469 2.43 1 95.44 53 LEU B CA 1
ATOM 1354 C C . LEU B 1 53 ? -3.289 22.891 3.895 1 95.44 53 LEU B C 1
ATOM 1356 O O . LEU B 1 53 ? -2.402 22.453 4.625 1 95.44 53 LEU B O 1
ATOM 1360 N N . ALA B 1 54 ? -4.199 23.734 4.266 1 96.44 54 ALA B N 1
ATOM 1361 C CA . ALA B 1 54 ? -4.215 24.188 5.652 1 96.44 54 ALA B CA 1
ATOM 1362 C C . ALA B 1 54 ? -4.434 23.016 6.609 1 96.44 54 ALA B C 1
ATOM 1364 O O . ALA B 1 54 ? -3.783 22.938 7.656 1 96.44 54 ALA B O 1
ATOM 1365 N N . SER B 1 55 ? -5.277 22.109 6.273 1 96.88 55 SER B N 1
ATOM 1366 C CA . SER B 1 55 ? -5.586 20.984 7.129 1 96.88 55 SER B CA 1
ATOM 1367 C C . SER B 1 55 ? -4.422 19.984 7.176 1 96.88 55 SER B C 1
ATOM 1369 O O . SER B 1 55 ? -4.363 19.141 8.062 1 96.88 55 SER B O 1
ATOM 1371 N N . LEU B 1 56 ? -3.48 20.094 6.227 1 97.06 56 LEU B N 1
ATOM 1372 C CA . LEU B 1 56 ? -2.336 19.203 6.156 1 97.06 56 LEU B CA 1
ATOM 1373 C C . LEU B 1 56 ? -1.074 19.875 6.68 1 97.06 56 LEU B C 1
ATOM 1375 O O . LEU B 1 56 ? 0.029 19.344 6.531 1 97.06 56 LEU B O 1
ATOM 1379 N N . ALA B 1 57 ? -1.22 20.953 7.324 1 96.56 57 ALA B N 1
ATOM 1380 C CA . ALA B 1 57 ? -0.11 21.812 7.73 1 96.56 57 ALA B CA 1
ATOM 1381 C C . ALA B 1 57 ? 0.924 21.031 8.531 1 96.56 57 ALA B C 1
ATOM 1383 O O . ALA B 1 57 ? 2.129 21.172 8.312 1 96.56 57 ALA B O 1
ATOM 1384 N N . PRO B 1 58 ? 0.536 20.172 9.461 1 96.69 58 PRO B N 1
ATOM 1385 C CA . PRO B 1 58 ? 1.538 19.438 10.227 1 96.69 58 PRO B CA 1
ATOM 1386 C C . PRO B 1 58 ? 2.416 18.547 9.344 1 96.69 58 PRO B C 1
ATOM 1388 O O . PRO B 1 58 ? 3.607 18.391 9.617 1 96.69 58 PRO B O 1
ATOM 1391 N N . LEU B 1 59 ? 1.89 17.969 8.312 1 96.94 59 LEU B N 1
ATOM 1392 C CA . LEU B 1 59 ? 2.664 17.125 7.398 1 96.94 59 LEU B CA 1
ATOM 1393 C C . LEU B 1 59 ? 3.531 17.984 6.48 1 96.94 59 LEU B C 1
ATOM 1395 O O . LEU B 1 59 ? 4.676 17.625 6.195 1 96.94 59 LEU B O 1
ATOM 1399 N N . LEU B 1 60 ? 2.955 19.094 6.09 1 96.5 60 LEU B N 1
ATOM 1400 C CA . LEU B 1 60 ? 3.701 19.984 5.207 1 96.5 60 LEU B CA 1
ATOM 1401 C C . LEU B 1 60 ? 4.914 20.562 5.926 1 96.5 60 LEU B C 1
ATOM 1403 O O . LEU B 1 60 ? 5.953 20.812 5.305 1 96.5 60 LEU B O 1
ATOM 1407 N N . ALA B 1 61 ? 4.793 20.734 7.211 1 96.44 61 ALA B N 1
ATOM 1408 C CA . ALA B 1 61 ? 5.887 21.266 8.023 1 96.44 61 ALA B CA 1
ATOM 1409 C C . ALA B 1 61 ? 7.07 20.297 8.047 1 96.44 61 ALA B C 1
ATOM 1411 O O . ALA B 1 61 ? 8.203 20.688 8.336 1 96.44 61 ALA B O 1
ATOM 1412 N N . MET B 1 62 ? 6.863 19.047 7.656 1 95.94 62 MET B N 1
ATOM 1413 C CA . MET B 1 62 ? 7.922 18.047 7.652 1 95.94 62 MET B CA 1
ATOM 1414 C C . MET B 1 62 ? 8.125 17.484 6.25 1 95.94 62 MET B C 1
ATOM 1416 O O . MET B 1 62 ? 8.531 16.328 6.098 1 95.94 62 MET B O 1
ATOM 1420 N N . ALA B 1 63 ? 7.754 18.203 5.312 1 95.75 63 ALA B N 1
ATOM 1421 C CA . ALA B 1 63 ? 7.758 17.734 3.926 1 95.75 63 ALA B CA 1
ATOM 1422 C C . ALA B 1 63 ? 9.133 17.219 3.527 1 95.75 63 ALA B C 1
ATOM 1424 O O . ALA B 1 63 ? 9.242 16.25 2.766 1 95.75 63 ALA B O 1
ATOM 1425 N N . GLU B 1 64 ? 10.195 17.766 4.074 1 95.25 64 GLU B N 1
ATOM 1426 C CA . GLU B 1 64 ? 11.555 17.375 3.717 1 95.25 64 GLU B CA 1
ATOM 1427 C C . GLU B 1 64 ? 11.867 15.961 4.184 1 95.25 64 GLU B C 1
ATOM 1429 O O . GLU B 1 64 ? 12.797 15.32 3.678 1 95.25 64 GLU B O 1
ATOM 1434 N N . ASP B 1 65 ? 11.094 15.492 5.094 1 95.94 65 ASP B N 1
ATOM 1435 C CA . ASP B 1 65 ? 11.336 14.164 5.664 1 95.94 65 ASP B CA 1
ATOM 1436 C C . ASP B 1 65 ? 10.375 13.133 5.074 1 95.94 65 ASP B C 1
ATOM 1438 O O . ASP B 1 65 ? 10.398 11.969 5.469 1 95.94 65 ASP B O 1
ATOM 1442 N N . LEU B 1 66 ? 9.539 13.547 4.141 1 96.06 66 LEU B N 1
ATOM 1443 C CA . LEU B 1 66 ? 8.508 12.672 3.6 1 96.06 66 LEU B CA 1
ATOM 1444 C C . LEU B 1 66 ? 8.68 12.492 2.094 1 96.06 66 LEU B C 1
ATOM 1446 O O . LEU B 1 66 ? 9.008 13.445 1.386 1 96.06 66 LEU B O 1
ATOM 1450 N N . ASP B 1 67 ? 8.523 11.328 1.678 1 94.81 67 ASP B N 1
ATOM 1451 C CA . ASP B 1 67 ? 8.422 11.078 0.244 1 94.81 67 ASP B CA 1
ATOM 1452 C C . ASP B 1 67 ? 6.969 10.883 -0.178 1 94.81 67 ASP B C 1
ATOM 1454 O O . ASP B 1 67 ? 6.566 11.312 -1.262 1 94.81 67 ASP B O 1
ATOM 1458 N N . ILE B 1 68 ? 6.16 10.281 0.735 1 96 68 ILE B N 1
ATOM 1459 C CA . ILE B 1 68 ? 4.809 9.875 0.369 1 96 68 ILE B CA 1
ATOM 1460 C C . ILE B 1 68 ? 3.852 10.164 1.522 1 96 68 ILE B C 1
ATOM 1462 O O . ILE B 1 68 ? 4.203 9.977 2.689 1 96 68 ILE B O 1
ATOM 1466 N N . VAL B 1 69 ? 2.689 10.594 1.19 1 97.69 69 VAL B N 1
ATOM 1467 C CA . VAL B 1 69 ? 1.577 10.672 2.133 1 97.69 69 VAL B CA 1
ATOM 1468 C C . VAL B 1 69 ? 0.407 9.836 1.619 1 97.69 69 VAL B C 1
ATOM 1470 O O . VAL B 1 69 ? -0.1 10.078 0.521 1 97.69 69 VAL B O 1
ATOM 1473 N N . LEU B 1 70 ? 0.045 8.82 2.393 1 97.69 70 LEU B N 1
ATOM 1474 C CA . LEU B 1 70 ? -1.148 8.039 2.098 1 97.69 70 LEU B CA 1
ATOM 1475 C C . LEU B 1 70 ? -2.402 8.742 2.604 1 97.69 70 LEU B C 1
ATOM 1477 O O . LEU B 1 70 ? -2.455 9.172 3.76 1 97.69 70 LEU B O 1
ATOM 1481 N N . ILE B 1 71 ? -3.348 8.898 1.747 1 97.94 71 ILE B N 1
ATOM 1482 C CA . ILE B 1 71 ? -4.598 9.555 2.104 1 97.94 71 ILE B CA 1
ATOM 1483 C C . ILE B 1 71 ? -5.723 8.531 2.168 1 97.94 71 ILE B C 1
ATOM 1485 O O . ILE B 1 71 ? -6.129 7.977 1.143 1 97.94 71 ILE B O 1
ATOM 1489 N N . GLY B 1 72 ? -6.168 8.234 3.383 1 98.12 72 GLY B N 1
ATOM 1490 C CA . GLY B 1 72 ? -7.355 7.43 3.604 1 98.12 72 GLY B CA 1
ATOM 1491 C C . GLY B 1 72 ? -8.648 8.219 3.461 1 98.12 72 GLY B C 1
ATOM 1492 O O . GLY B 1 72 ? -9.062 8.914 4.391 1 98.12 72 GLY B O 1
ATOM 1493 N N . CYS B 1 73 ? -9.383 8.055 2.486 1 97.75 73 CYS B N 1
ATOM 1494 C CA . CYS B 1 73 ? -10.461 8.938 2.051 1 97.75 73 CYS B CA 1
ATOM 1495 C C . CYS B 1 73 ? -11.758 8.625 2.789 1 97.75 73 CYS B C 1
ATOM 1497 O O . CYS B 1 73 ? -12.758 9.328 2.613 1 97.75 73 CYS B O 1
ATOM 1499 N N . GLY B 1 74 ? -11.727 7.668 3.615 1 97.06 74 GLY B N 1
ATOM 1500 C CA . GLY B 1 74 ? -12.945 7.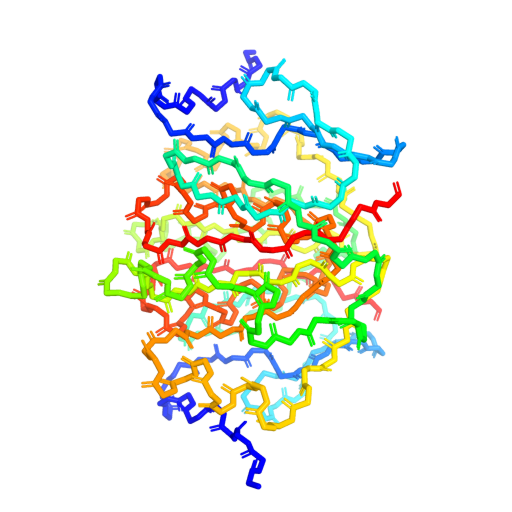113 4.18 1 97.06 74 GLY B CA 1
ATOM 1501 C C . GLY B 1 74 ? -13.312 5.758 3.6 1 97.06 74 GLY B C 1
ATOM 1502 O O . GLY B 1 74 ? -12.438 4.926 3.365 1 97.06 74 GLY B O 1
ATOM 1503 N N . PRO B 1 75 ? -14.633 5.496 3.414 1 94.75 75 PRO B N 1
ATOM 1504 C CA . PRO B 1 75 ? -15.062 4.16 2.994 1 94.75 75 PRO B CA 1
ATOM 1505 C C . PRO B 1 75 ? -14.703 3.854 1.544 1 94.75 75 PRO B C 1
ATOM 1507 O O . PRO B 1 75 ? -14.672 2.686 1.145 1 94.75 75 PRO B O 1
ATOM 1510 N N . ARG B 1 76 ? -14.469 4.941 0.803 1 92.25 76 ARG B N 1
ATOM 1511 C CA . ARG B 1 76 ? -14.188 4.77 -0.618 1 92.25 76 ARG B CA 1
ATOM 1512 C C . ARG B 1 76 ? -13.07 5.711 -1.073 1 92.25 76 ARG B C 1
ATOM 1514 O O . ARG B 1 76 ? -13.023 6.867 -0.657 1 92.25 76 ARG B O 1
ATOM 1521 N N . MET B 1 77 ? -12.305 5.223 -1.95 1 92.94 77 MET B N 1
ATOM 1522 C CA . MET B 1 77 ? -11.227 6.031 -2.52 1 92.94 77 MET B CA 1
ATOM 1523 C C . MET B 1 77 ? -11.789 7.145 -3.398 1 92.94 77 MET B C 1
ATOM 1525 O O . MET B 1 77 ? -12.75 6.93 -4.145 1 92.94 77 MET B O 1
ATOM 1529 N N . THR B 1 78 ? -11.242 8.273 -3.305 1 92.38 78 THR B N 1
ATOM 1530 C CA . THR B 1 78 ? -11.555 9.414 -4.156 1 92.38 78 THR B CA 1
ATOM 1531 C C . THR B 1 78 ? -10.273 10.047 -4.695 1 92.38 78 THR B C 1
ATOM 1533 O O . THR B 1 78 ? -9.227 9.984 -4.055 1 92.38 78 THR B O 1
ATOM 1536 N N . LEU B 1 79 ? -10.375 10.57 -5.883 1 90.94 79 LEU B N 1
ATOM 1537 C CA . LEU B 1 79 ? -9.227 11.289 -6.43 1 90.94 79 LEU B CA 1
ATOM 1538 C C . LEU B 1 79 ? -9.102 12.664 -5.797 1 90.94 79 LEU B C 1
ATOM 1540 O O . LEU B 1 79 ? -10.102 13.328 -5.52 1 90.94 79 LEU B O 1
ATOM 1544 N N . LEU B 1 80 ? -7.895 13.055 -5.645 1 93.12 80 LEU B N 1
ATOM 1545 C CA . LEU B 1 80 ? -7.648 14.391 -5.117 1 93.12 80 LEU B CA 1
ATOM 1546 C C . LEU B 1 80 ? -7.82 15.445 -6.207 1 93.12 80 LEU B C 1
ATOM 1548 O O . LEU B 1 80 ? -7.426 15.227 -7.355 1 93.12 80 LEU B O 1
ATOM 1552 N N . PRO B 1 81 ? -8.383 16.672 -5.754 1 91.31 81 PRO B N 1
ATOM 1553 C CA . PRO B 1 81 ? -8.398 17.766 -6.73 1 91.31 81 PRO B CA 1
ATOM 1554 C C . PRO B 1 81 ? -7.008 18.125 -7.242 1 91.31 81 PRO B C 1
ATOM 1556 O O . PRO B 1 81 ? -6.039 18.094 -6.48 1 91.31 81 PRO B O 1
ATOM 1559 N N . ARG B 1 82 ? -6.93 18.469 -8.469 1 93.12 82 ARG B N 1
ATOM 1560 C CA . ARG B 1 82 ? -5.664 18.703 -9.156 1 93.12 82 ARG B CA 1
ATOM 1561 C C . ARG B 1 82 ? -4.828 19.734 -8.406 1 93.12 82 ARG B C 1
ATOM 1563 O O . ARG B 1 82 ? -3.635 19.531 -8.18 1 93.12 82 ARG B O 1
ATOM 1570 N N . PRO B 1 83 ? -5.406 20.859 -8 1 93.06 83 PRO B N 1
ATOM 1571 C CA . PRO B 1 83 ? -4.59 21.859 -7.312 1 93.06 83 PRO B CA 1
ATOM 1572 C C . PRO B 1 83 ? -3.953 21.312 -6.031 1 93.06 83 PRO B C 1
ATOM 1574 O O . PRO B 1 83 ? -2.816 21.672 -5.707 1 93.06 83 PRO B O 1
ATOM 1577 N N . LEU B 1 84 ? -4.684 20.484 -5.375 1 94.19 84 LEU B N 1
ATOM 1578 C CA . LEU B 1 84 ? -4.164 19.922 -4.137 1 94.19 84 LEU B CA 1
ATOM 1579 C C . LEU B 1 84 ? -3.045 18.922 -4.422 1 94.19 84 LEU B C 1
ATOM 1581 O O . LEU B 1 84 ? -2.004 18.938 -3.76 1 94.19 84 LEU B O 1
ATOM 1585 N N . ARG B 1 85 ? -3.252 18.094 -5.34 1 94.94 85 ARG B N 1
ATOM 1586 C CA . ARG B 1 85 ? -2.232 17.141 -5.762 1 94.94 85 ARG B CA 1
ATOM 1587 C C . ARG B 1 85 ? -0.953 17.859 -6.184 1 94.94 85 ARG B C 1
ATOM 1589 O O . ARG B 1 85 ? 0.145 17.469 -5.781 1 94.94 85 ARG B O 1
ATOM 1596 N N . GLU B 1 86 ? -1.108 18.891 -6.949 1 95.12 86 GLU B N 1
ATOM 1597 C CA . GLU B 1 86 ? 0.031 19.641 -7.449 1 95.12 86 GLU B CA 1
ATOM 1598 C C . GLU B 1 86 ? 0.767 20.344 -6.312 1 95.12 86 GLU B C 1
ATOM 1600 O O . GLU B 1 86 ? 1.997 20.438 -6.32 1 95.12 86 GLU B O 1
ATOM 1605 N N . ALA B 1 87 ? 0.021 20.859 -5.406 1 94.75 87 ALA B N 1
ATOM 1606 C CA . ALA B 1 87 ? 0.625 21.547 -4.27 1 94.75 87 ALA B CA 1
ATOM 1607 C C . ALA B 1 87 ? 1.464 20.594 -3.43 1 94.75 87 ALA B C 1
ATOM 1609 O O . ALA B 1 87 ? 2.562 20.938 -2.992 1 94.75 87 ALA B O 1
ATOM 1610 N N . LEU B 1 88 ? 1.016 19.406 -3.213 1 95.75 88 LEU B N 1
ATOM 1611 C CA . LEU B 1 88 ? 1.758 18.391 -2.465 1 95.75 88 LEU B CA 1
ATOM 1612 C C . LEU B 1 88 ? 2.996 17.953 -3.236 1 95.75 88 LEU B C 1
ATOM 1614 O O . LEU B 1 88 ? 4.082 17.844 -2.664 1 95.75 88 LEU B O 1
ATOM 1618 N N . SER B 1 89 ? 2.807 17.781 -4.492 1 94.69 89 SER B N 1
ATOM 1619 C CA . SER B 1 89 ? 3.93 17.406 -5.348 1 94.69 89 SER B CA 1
ATOM 1620 C C . SER B 1 89 ? 5.016 18.469 -5.328 1 94.69 89 SER B C 1
ATOM 1622 O O . SER B 1 89 ? 6.207 18.156 -5.277 1 94.69 89 SER B O 1
ATOM 1624 N N . ALA B 1 90 ? 4.574 19.656 -5.371 1 95.62 90 ALA B N 1
ATOM 1625 C CA . ALA B 1 90 ? 5.512 20.781 -5.336 1 95.62 90 ALA B CA 1
ATOM 1626 C C . ALA B 1 90 ? 6.289 20.812 -4.023 1 95.62 90 ALA B C 1
ATOM 1628 O O . ALA B 1 90 ? 7.434 21.266 -3.98 1 95.62 90 ALA B O 1
ATOM 1629 N N . ALA B 1 91 ? 5.676 20.281 -2.996 1 95.5 91 ALA B N 1
ATOM 1630 C CA . ALA B 1 91 ? 6.328 20.203 -1.691 1 95.5 91 ALA B CA 1
ATOM 1631 C C . ALA B 1 91 ? 7.219 18.969 -1.603 1 95.5 91 ALA B C 1
ATOM 1633 O O . ALA B 1 91 ? 7.836 18.719 -0.566 1 95.5 91 ALA B O 1
ATOM 1634 N N . GLY B 1 92 ? 7.234 18.172 -2.689 1 95.25 92 GLY B N 1
ATOM 1635 C CA . GLY B 1 92 ? 8.062 16.984 -2.738 1 95.25 92 GLY B CA 1
ATOM 1636 C C . GLY B 1 92 ? 7.375 15.75 -2.178 1 95.25 92 GLY B C 1
ATOM 1637 O O . GLY B 1 92 ? 8.023 14.75 -1.878 1 95.25 92 GLY B O 1
ATOM 1638 N N . ILE B 1 93 ? 6.109 15.852 -2.002 1 96.06 93 ILE B N 1
ATOM 1639 C CA . ILE B 1 93 ? 5.336 14.766 -1.409 1 96.06 93 ILE B CA 1
ATOM 1640 C C . ILE B 1 93 ? 4.449 14.125 -2.473 1 96.06 93 ILE B C 1
ATOM 1642 O O . ILE B 1 93 ? 3.736 14.82 -3.197 1 96.06 93 ILE B O 1
ATOM 1646 N N . ALA B 1 94 ? 4.547 12.883 -2.596 1 94.69 94 ALA B N 1
ATOM 1647 C CA . ALA B 1 94 ? 3.607 12.148 -3.436 1 94.69 94 ALA B CA 1
ATOM 1648 C C . ALA B 1 94 ? 2.352 11.766 -2.656 1 94.69 94 ALA B C 1
ATOM 1650 O O . ALA B 1 94 ? 2.416 10.992 -1.701 1 94.69 94 ALA B O 1
ATOM 1651 N N . PRO B 1 95 ? 1.203 12.305 -3.074 1 95.81 95 PRO B N 1
ATOM 1652 C CA . PRO B 1 95 ? -0.038 11.883 -2.424 1 95.81 95 PRO B CA 1
ATOM 1653 C C . PRO B 1 95 ? -0.647 10.641 -3.072 1 95.81 95 PRO B C 1
ATOM 1655 O O . PRO B 1 95 ? -0.775 10.578 -4.297 1 95.81 95 PRO B O 1
ATOM 1658 N N . GLU B 1 96 ? -0.981 9.656 -2.277 1 95 96 GLU B N 1
ATOM 1659 C CA . GLU B 1 96 ? -1.626 8.43 -2.752 1 95 96 GLU B CA 1
ATOM 1660 C C . GLU B 1 96 ? -2.953 8.195 -2.037 1 95 96 GLU B C 1
ATOM 1662 O O . GLU B 1 96 ? -2.988 8.039 -0.815 1 95 96 GLU B O 1
ATOM 1667 N N . THR B 1 97 ? -4.027 8.117 -2.83 1 96.19 97 THR B N 1
ATOM 1668 C CA . THR B 1 97 ? -5.352 8.016 -2.227 1 96.19 97 THR B CA 1
ATOM 1669 C C . THR B 1 97 ? -5.848 6.57 -2.26 1 96.19 97 THR B C 1
ATOM 1671 O O . THR B 1 97 ? -5.586 5.84 -3.217 1 96.19 97 THR B O 1
ATOM 1674 N N . MET B 1 98 ? -6.551 6.129 -1.219 1 94.69 98 MET B N 1
ATOM 1675 C CA . MET B 1 98 ? -7.23 4.848 -1.088 1 94.69 98 MET B CA 1
ATOM 1676 C C . MET B 1 98 ? -8.297 4.906 0 1 94.69 98 MET B C 1
ATOM 1678 O O . MET B 1 98 ? -8.508 5.953 0.615 1 94.69 98 MET B O 1
ATOM 1682 N N . ASP B 1 99 ? -9.055 3.91 0.104 1 95.31 99 ASP B N 1
ATOM 1683 C CA . ASP B 1 99 ? -9.969 3.9 1.242 1 95.31 99 ASP B CA 1
ATOM 1684 C C . ASP B 1 99 ? -9.203 3.836 2.561 1 95.31 99 ASP B C 1
ATOM 1686 O O . ASP B 1 99 ? -8.047 3.408 2.594 1 95.31 99 ASP B O 1
ATOM 1690 N N . THR B 1 100 ? -9.719 4.207 3.645 1 97.69 100 THR B N 1
ATOM 1691 C CA . THR B 1 100 ? -9.016 4.367 4.914 1 97.69 100 THR B CA 1
ATOM 1692 C C . THR B 1 100 ? -8.406 3.041 5.363 1 97.69 100 THR B C 1
ATOM 1694 O O . THR B 1 100 ? -7.27 3.004 5.836 1 97.69 100 THR B O 1
ATOM 1697 N N . GLY B 1 101 ? -9.172 1.982 5.238 1 96.25 101 GLY B N 1
ATOM 1698 C CA . GLY B 1 101 ? -8.641 0.688 5.637 1 96.25 101 GLY B CA 1
ATOM 1699 C C . GLY B 1 101 ? -7.379 0.304 4.891 1 96.25 101 GLY B C 1
ATOM 1700 O O . GLY B 1 101 ? -6.395 -0.127 5.496 1 96.25 101 GLY B O 1
ATOM 1701 N N . ALA B 1 102 ? -7.422 0.457 3.65 1 95 102 ALA B N 1
ATOM 1702 C CA . ALA B 1 102 ? -6.266 0.159 2.809 1 95 102 ALA B CA 1
ATOM 1703 C C . ALA B 1 102 ? -5.094 1.076 3.145 1 95 102 ALA B C 1
ATOM 1705 O O . ALA B 1 102 ? -3.941 0.636 3.176 1 95 102 ALA B O 1
ATOM 1706 N N . ALA B 1 103 ? -5.395 2.342 3.34 1 97.62 103 ALA B N 1
ATOM 1707 C CA . ALA B 1 103 ? -4.348 3.297 3.697 1 97.62 103 ALA B CA 1
ATOM 1708 C C . ALA B 1 103 ? -3.645 2.883 4.984 1 97.62 103 ALA B C 1
ATOM 1710 O O . ALA B 1 103 ? -2.418 2.961 5.082 1 97.62 103 ALA B O 1
ATOM 1711 N N . CYS B 1 104 ? -4.438 2.432 5.934 1 97.69 104 CYS B N 1
ATOM 1712 C CA . CYS B 1 104 ? -3.867 1.96 7.188 1 97.69 104 CYS B CA 1
ATOM 1713 C C . CYS B 1 104 ? -2.92 0.789 6.953 1 97.69 104 CYS B C 1
ATOM 1715 O O . CYS B 1 104 ? -1.795 0.784 7.453 1 97.69 104 CYS B O 1
ATOM 1717 N N . ARG B 1 105 ? -3.359 -0.139 6.203 1 94.62 105 ARG B N 1
ATOM 1718 C CA . ARG B 1 105 ? -2.555 -1.325 5.934 1 94.62 105 ARG B CA 1
ATOM 1719 C C . ARG B 1 105 ? -1.305 -0.968 5.133 1 94.62 105 ARG B C 1
ATOM 1721 O O . ARG B 1 105 ? -0.21 -1.445 5.441 1 94.62 105 ARG B O 1
ATOM 1728 N N . THR B 1 106 ? -1.463 -0.13 4.098 1 95.69 106 THR B N 1
ATOM 1729 C CA . THR B 1 106 ? -0.331 0.283 3.273 1 95.69 106 THR B CA 1
ATOM 1730 C C . THR B 1 106 ? 0.687 1.059 4.105 1 95.69 106 THR B C 1
ATOM 1732 O O . THR B 1 106 ? 1.896 0.868 3.953 1 95.69 106 THR B O 1
ATOM 1735 N N . TYR B 1 107 ? 0.25 1.928 4.969 1 97.31 107 TYR B N 1
ATOM 1736 C CA . TYR B 1 107 ? 1.128 2.676 5.863 1 97.31 107 TYR B CA 1
ATOM 1737 C C . TYR B 1 107 ? 1.99 1.733 6.695 1 97.31 107 TYR B C 1
ATOM 1739 O O . TYR B 1 107 ? 3.209 1.902 6.77 1 97.31 107 TYR B O 1
ATOM 1747 N N . ASN B 1 108 ? 1.341 0.739 7.25 1 95 108 ASN B N 1
ATOM 1748 C CA . ASN B 1 108 ? 2.061 -0.219 8.086 1 95 108 ASN B CA 1
ATOM 1749 C C . ASN B 1 108 ? 3.135 -0.957 7.285 1 95 108 ASN B C 1
ATOM 1751 O O . ASN B 1 108 ? 4.242 -1.17 7.781 1 95 108 ASN B O 1
ATOM 1755 N N . VAL B 1 109 ? 2.783 -1.28 6.066 1 91.75 109 VAL B N 1
ATOM 1756 C CA . VAL B 1 109 ? 3.715 -1.979 5.184 1 91.75 109 VAL B CA 1
ATOM 1757 C C . VAL B 1 109 ? 4.938 -1.102 4.926 1 91.75 109 VAL B C 1
ATOM 1759 O O . VAL B 1 109 ? 6.074 -1.57 5.012 1 91.75 109 VAL B O 1
ATOM 1762 N N . LEU B 1 110 ? 4.734 0.125 4.648 1 92.69 110 LEU B N 1
ATOM 1763 C CA . LEU B 1 110 ? 5.816 1.039 4.289 1 92.69 110 LEU B CA 1
ATOM 1764 C C . LEU B 1 110 ? 6.668 1.375 5.508 1 92.69 110 LEU B C 1
ATOM 1766 O O . LEU B 1 110 ? 7.887 1.523 5.395 1 92.69 110 LEU B O 1
ATOM 1770 N N . ILE B 1 111 ? 6.055 1.51 6.645 1 92.31 111 ILE B N 1
ATOM 1771 C CA . ILE B 1 111 ? 6.781 1.763 7.887 1 92.31 111 ILE B CA 1
ATOM 1772 C C . ILE B 1 111 ? 7.727 0.6 8.18 1 92.31 111 ILE B C 1
ATOM 1774 O O . ILE B 1 111 ? 8.875 0.81 8.57 1 92.31 111 ILE B O 1
ATOM 1778 N N . GLN B 1 112 ? 7.195 -0.582 7.961 1 85.81 112 GLN B N 1
ATOM 1779 C CA . GLN B 1 112 ? 8.016 -1.769 8.18 1 85.81 112 GLN B CA 1
ATOM 1780 C C . GLN B 1 112 ? 9.242 -1.763 7.266 1 85.81 112 GLN B C 1
ATOM 1782 O O . GLN B 1 112 ? 10.289 -2.301 7.625 1 85.81 112 GLN B O 1
ATOM 1787 N N . GLU B 1 113 ? 9.148 -1.09 6.207 1 83.75 113 GLU B N 1
ATOM 1788 C CA . GLU B 1 113 ? 10.234 -1.003 5.234 1 83.75 113 GLU B CA 1
ATOM 1789 C C . GLU B 1 113 ? 11.094 0.235 5.477 1 83.75 113 GLU B C 1
ATOM 1791 O O . GLU B 1 113 ? 12 0.53 4.699 1 83.75 113 GLU B O 1
ATOM 1796 N N . ASP B 1 114 ? 10.789 1.015 6.512 1 87.75 114 ASP B N 1
ATOM 1797 C CA . ASP B 1 114 ? 11.5 2.219 6.922 1 87.75 114 ASP B CA 1
ATOM 1798 C C . ASP B 1 114 ? 11.461 3.283 5.828 1 87.75 114 ASP B C 1
ATOM 1800 O O . ASP B 1 114 ? 12.469 3.93 5.547 1 87.75 114 ASP B O 1
ATOM 1804 N N . ARG B 1 115 ? 10.359 3.367 5.219 1 89.12 115 ARG B N 1
ATOM 1805 C CA . ARG B 1 115 ? 10.188 4.383 4.188 1 89.12 115 ARG B CA 1
ATOM 1806 C C . ARG B 1 115 ? 9.734 5.707 4.797 1 89.12 115 ARG B C 1
ATOM 1808 O O . ARG B 1 115 ? 9.195 5.734 5.902 1 89.12 115 ARG B O 1
ATOM 1815 N N . ARG B 1 116 ? 9.984 6.781 4.07 1 94.19 116 ARG B N 1
ATOM 1816 C CA . ARG B 1 116 ? 9.594 8.133 4.465 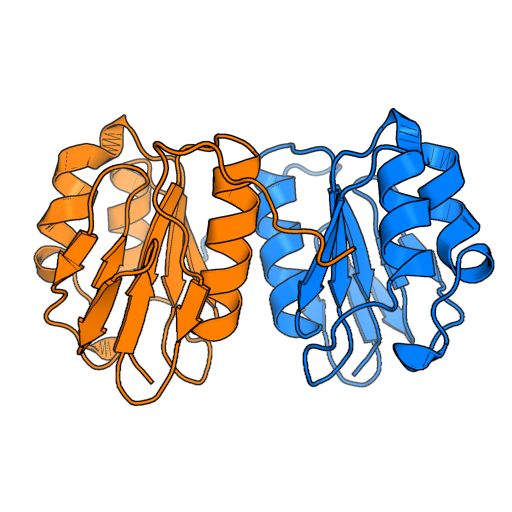1 94.19 116 ARG B CA 1
ATOM 1817 C C . ARG B 1 116 ? 8.125 8.391 4.137 1 94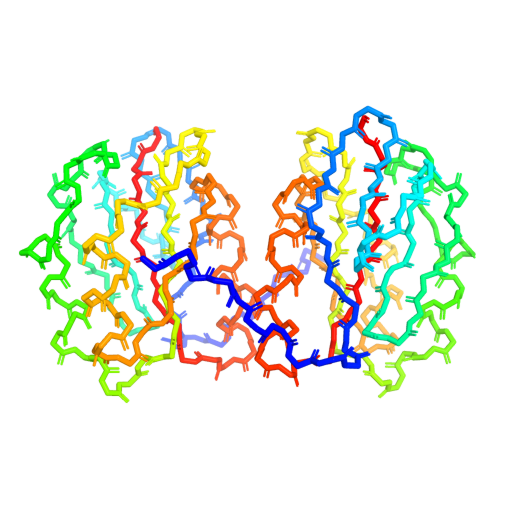.19 116 ARG B C 1
ATOM 1819 O O . ARG B 1 116 ? 7.809 8.992 3.109 1 94.19 116 ARG B O 1
ATOM 1826 N N . VAL B 1 117 ? 7.234 7.922 5.078 1 96.81 117 VAL B N 1
ATOM 1827 C CA . VAL B 1 117 ? 5.805 7.918 4.801 1 96.81 117 VAL B CA 1
ATOM 1828 C C . VAL B 1 117 ? 5.047 8.555 5.965 1 96.81 117 VAL B C 1
ATOM 1830 O O . VAL B 1 117 ? 5.465 8.438 7.117 1 96.81 117 VAL B O 1
ATOM 1833 N N . ALA B 1 118 ? 3.965 9.25 5.641 1 98.12 118 ALA B N 1
ATOM 1834 C CA . ALA B 1 118 ? 2.916 9.656 6.574 1 98.12 118 ALA B CA 1
ATOM 1835 C C . ALA B 1 118 ? 1.534 9.289 6.039 1 98.12 118 ALA B C 1
ATOM 1837 O O . ALA B 1 118 ? 1.4 8.859 4.891 1 98.12 118 ALA B O 1
ATOM 1838 N N . ALA B 1 119 ? 0.527 9.422 6.887 1 98.56 119 ALA B N 1
ATOM 1839 C CA . ALA B 1 119 ? -0.839 9.133 6.457 1 98.56 119 ALA B CA 1
ATOM 1840 C C . ALA B 1 119 ? -1.812 10.188 6.98 1 98.56 119 ALA B C 1
ATOM 1842 O O . ALA B 1 119 ? -1.653 10.688 8.094 1 98.56 119 ALA B O 1
ATOM 1843 N N . ALA B 1 120 ? -2.715 10.586 6.207 1 98.69 120 ALA B N 1
ATOM 1844 C CA . ALA B 1 120 ? -3.914 11.336 6.57 1 98.69 120 ALA B CA 1
ATOM 1845 C C . ALA B 1 120 ? -5.16 10.461 6.457 1 98.69 120 ALA B C 1
ATOM 1847 O O . ALA B 1 120 ? -5.539 10.047 5.359 1 98.69 120 ALA B O 1
ATOM 1848 N N . LEU B 1 121 ? -5.82 10.203 7.574 1 98.75 121 LEU B N 1
ATOM 1849 C CA . LEU B 1 121 ? -6.809 9.125 7.625 1 98.75 121 LEU B CA 1
ATOM 1850 C C . LEU B 1 121 ? -8.156 9.648 8.094 1 98.75 121 LEU B C 1
ATOM 1852 O O . LEU B 1 121 ? -8.305 10.062 9.25 1 98.75 121 LEU B O 1
ATOM 1856 N N . ILE B 1 122 ? -9.117 9.625 7.23 1 98.62 122 ILE B N 1
ATOM 1857 C CA . ILE B 1 122 ? -10.492 9.938 7.605 1 98.62 122 ILE B CA 1
ATOM 1858 C C . ILE B 1 122 ? -11.078 8.805 8.438 1 98.62 122 ILE B C 1
ATOM 1860 O O . ILE B 1 122 ? -10.984 7.633 8.062 1 98.62 122 ILE B O 1
ATOM 1864 N N . ALA B 1 123 ? -11.625 9.086 9.508 1 98.44 123 ALA B N 1
ATOM 1865 C CA . ALA B 1 123 ? -12.203 8.086 10.398 1 98.44 123 ALA B CA 1
ATOM 1866 C C . ALA B 1 123 ? -13.484 7.508 9.797 1 98.44 123 ALA B C 1
ATOM 1868 O O . ALA B 1 123 ? -14.203 8.195 9.07 1 98.44 123 ALA B O 1
ATOM 1869 N N . LEU B 1 124 ? -13.703 6.277 10.102 1 96.5 124 LEU B N 1
ATOM 1870 C CA . LEU B 1 124 ? -14.875 5.562 9.609 1 96.5 124 LEU B CA 1
ATOM 1871 C C . LEU B 1 124 ? -15.883 5.32 10.727 1 96.5 124 LEU B C 1
ATOM 1873 O O . LEU B 1 124 ? -15.492 5.137 11.883 1 96.5 124 LEU B O 1
#

Organism: Rhodospirillum rubrum (strain ATCC 11170 / ATH 1.1.1 / DSM 467 / LMG 4362 / NCIMB 8255 / S1) (NCBI:txid269796)

InterPro domains:
  IPR007523 NDUFAF3/Mth938 domain-containing protein [PF04430] (14-122)
  IPR007523 NDUFAF3/Mth938 domain-containing protein [PTHR21192] (9-122)
  IPR036748 MTH938-like superfamily [G3DSA:3.40.1230.10] (1-124)
  IPR036748 MTH938-like superfamily [SSF64076] (1-123)

Sequence (248 aa):
MELKMEIPASRRVVEAYGDGGFRVSGERHLGSLLVTPERVFPWVATRIDEMDLASLAPLLAMAEDLDIVLIGCGPRMTLLPRPLREALSAAGIAPETMDTGAACRTYNVLIQEDRRVAAALIALMELKMEIPASRRVVEAYGDGGFRVSGERHLGSLLVTPERVFPWVATRIDEMDLASLAPLLAMAEDLDIVLIGCGPRMTLLPRPLREALSAAGIAPETMDTGAACRTYNVLIQEDRRVAAALIAL

Foldseek 3Di:
DPPPVPLPPAFWAWDDAAPQWTAIPNDTDHFWWKGDRHDIGHFPDQAQVPDDCVSCVVVLVVLVLAQEEEEAGAQFWDDDDPVRQVVSVVSNYHYHTGHQVVSRVVVNVCVSVVHRYMYTHNGD/DPPPVPPPPQFWAWDDAAPQWTAISNDTDHFWWKGDRHDIGHFPDQAQVPDDCVSCVVVLVVLVLAQEEEEAGAQFWDDDDPVRQVVSVVSNYHYHTGHQVVSRVVVNVCVSVVHRYMYTHNGD

pLDDT: mean 90.76, std 16.73, range [18.44, 98.81]

Solvent-accessible surface area (backbone atoms only — not comparable to full-atom values): 13369 Å² total; per-residue (Å²): 129,80,80,64,78,73,62,64,91,78,56,56,36,62,77,45,73,43,93,37,14,35,23,45,70,86,40,79,42,77,45,14,34,34,40,35,46,84,48,76,40,86,31,85,37,72,46,56,88,61,60,46,72,76,70,38,39,78,58,59,77,43,25,92,66,29,48,32,34,33,31,9,36,18,95,51,59,55,83,74,57,64,71,58,51,50,53,38,43,74,53,51,25,46,78,43,65,26,23,21,70,48,30,41,54,49,49,42,56,38,51,75,68,69,48,45,52,34,36,41,34,26,34,70,129,79,81,65,77,75,62,64,92,78,55,56,37,64,77,45,73,41,93,36,13,35,25,46,72,86,40,79,41,78,44,14,34,33,39,35,47,84,48,76,40,85,32,86,39,71,46,56,88,61,60,46,71,76,70,39,41,77,58,60,75,44,25,92,67,29,48,33,34,32,31,9,36,18,95,50,59,57,83,71,57,64,71,59,52,50,53,38,44,73,55,51,24,45,78,45,67,26,24,21,70,48,28,41,54,49,48,42,54,39,51,75,66,70,49,45,51,33,34,40,35,26,35,71

Radius of gyration: 17.52 Å; Cα contacts (8 Å, |Δi|>4): 523; chains: 2; bounding box: 32×48×44 Å

Secondary structure (DSSP, 8-state):
--------TTS--EEEEETTEEEETTEEEES-EEE-SS-EEE---SSGGG--TGGGHHHHTTGGG-SEEEEE-SSS--PPPHHHHHHHHHTT-EEEEE-HHHHHHHHHHHHHTT--EEEEE---/--------TTS--EEEEETTEEEETTEEEES-EEE-SS-EEE---SSGGG--TGGGHHHHTTGGG-SEEEEE-SSS--PPPHHHHHHHHHTT-EEEEE-HHHHHHHHHH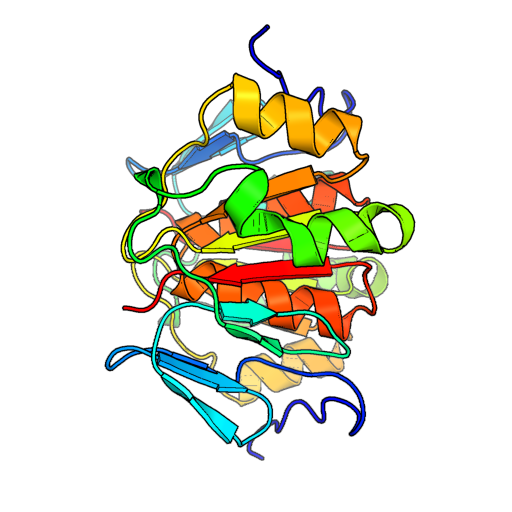HHHTT--EEEEE---